Protein AF-A0A1S2JXG6-F1 (afdb_monomer)

Sequence (200 aa):
MAAAQRRHADRQLVPLTGDELRAFHPRYQKLLDGHPLLFPNVTAQASEAWMRMSIEHARDHGYSLILEGVFRDPEMTVATAREFAAAHRVELVWLGVRAERSRLDSLHRYLEAGRWTPPTAHDSAYRRMPQTLAAAERSPDVQRVTLTDRTKVPAGSRPAVPNAEQASHLRRHGSRECLSDHRIVGLVVRVAELSDARGR

Mean predicted aligned error: 10.18 Å

Solvent-accessible surface area (backbone atoms only — not comparable to full-atom values): 11076 Å² total; per-residue (Å²): 110,67,76,58,47,67,76,41,68,94,49,81,63,46,78,47,43,47,73,68,52,36,70,74,41,97,54,36,68,62,26,49,76,76,35,26,83,50,34,57,68,75,41,39,66,60,20,54,52,49,46,52,52,52,51,51,52,26,62,79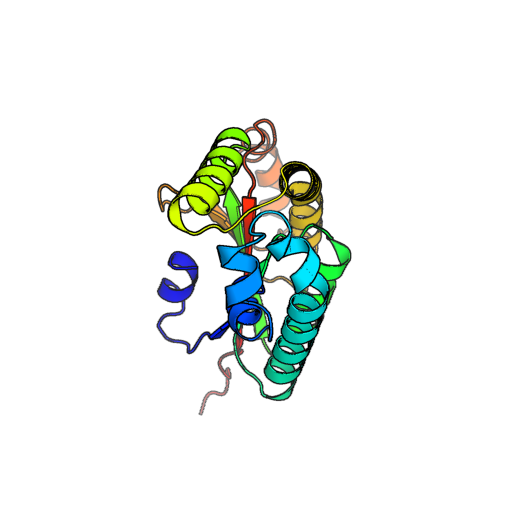,68,71,53,25,34,33,38,52,51,70,53,55,41,38,65,61,50,48,49,58,32,46,74,42,37,83,65,21,50,23,32,38,40,35,31,36,40,42,60,70,57,54,51,51,52,42,50,49,42,23,75,77,66,42,48,53,64,59,65,67,60,52,51,56,23,47,73,30,33,64,59,18,50,58,47,39,38,72,31,85,36,29,60,30,42,30,44,28,42,92,85,74,58,69,81,48,75,44,64,25,74,78,52,81,73,52,63,64,51,71,76,76,68,92,65,71,74,66,70,74,62,55,37,54,52,50,47,33,43,35,36,37,66,67,76,76,88,66,88,127

Structure (mmCIF, N/CA/C/O backbone):
data_AF-A0A1S2JXG6-F1
#
_entry.id   AF-A0A1S2JXG6-F1
#
loop_
_atom_site.group_PDB
_atom_site.id
_atom_site.type_symbol
_atom_site.label_atom_id
_atom_site.label_alt_id
_atom_site.label_comp_id
_atom_site.label_asym_id
_atom_site.label_entity_id
_atom_site.label_seq_id
_atom_site.pdbx_PDB_ins_code
_atom_site.Cartn_x
_atom_site.Cartn_y
_atom_site.Cartn_z
_atom_site.occupancy
_atom_site.B_iso_or_equiv
_atom_site.auth_seq_id
_atom_site.auth_comp_id
_atom_site.auth_asym_id
_atom_site.auth_atom_id
_atom_site.pdbx_PDB_model_num
ATOM 1 N N . MET A 1 1 ? 5.337 -4.331 6.917 1.00 58.50 1 MET A N 1
ATOM 2 C CA . MET A 1 1 ? 4.346 -5.182 7.620 1.00 58.50 1 MET A CA 1
ATOM 3 C C . MET A 1 1 ? 4.843 -5.938 8.864 1.00 58.50 1 MET A C 1
ATOM 5 O O . MET A 1 1 ? 4.009 -6.297 9.672 1.00 58.50 1 MET A O 1
ATOM 9 N N . ALA A 1 2 ? 6.141 -6.163 9.114 1.00 61.34 2 ALA A N 1
ATOM 10 C CA . ALA A 1 2 ? 6.553 -6.993 10.267 1.00 61.34 2 ALA A CA 1
ATOM 11 C C . ALA A 1 2 ? 6.416 -6.311 11.652 1.00 61.34 2 ALA A C 1
ATOM 13 O O . ALA A 1 2 ? 5.995 -6.931 12.624 1.00 61.34 2 ALA A O 1
ATOM 14 N N . ALA A 1 3 ? 6.743 -5.014 11.765 1.00 60.06 3 ALA A N 1
ATOM 15 C CA . ALA A 1 3 ? 6.491 -4.236 12.993 1.00 60.06 3 ALA A CA 1
ATOM 16 C C . ALA A 1 3 ? 4.981 -4.050 13.250 1.00 60.06 3 ALA A C 1
ATOM 18 O O . ALA A 1 3 ? 4.531 -4.019 14.393 1.00 60.06 3 ALA A O 1
ATOM 19 N N . ALA A 1 4 ? 4.225 -3.947 12.149 1.00 60.78 4 ALA A N 1
ATOM 20 C CA . ALA A 1 4 ? 2.858 -4.444 11.971 1.00 60.78 4 ALA A CA 1
ATOM 21 C C . ALA A 1 4 ? 2.326 -5.489 12.961 1.00 60.78 4 ALA A C 1
ATOM 23 O O . ALA A 1 4 ? 1.802 -5.204 14.039 1.00 60.78 4 ALA A O 1
ATOM 24 N N . GLN A 1 5 ? 2.559 -6.718 12.510 1.00 65.25 5 GLN A N 1
ATOM 25 C CA . GLN A 1 5 ? 2.145 -7.989 13.061 1.00 65.25 5 GLN A CA 1
ATOM 26 C C . GLN A 1 5 ? 2.686 -8.200 14.471 1.00 65.25 5 GLN A C 1
ATOM 28 O O . GLN A 1 5 ? 1.919 -8.551 15.349 1.00 65.25 5 GLN A O 1
ATOM 33 N N . ARG A 1 6 ? 3.964 -7.884 14.744 1.00 67.56 6 ARG A N 1
ATOM 34 C CA . ARG A 1 6 ? 4.545 -8.090 16.087 1.00 67.56 6 ARG A CA 1
ATOM 35 C C . ARG A 1 6 ? 3.806 -7.362 17.210 1.00 67.56 6 ARG A C 1
ATOM 37 O O . ARG A 1 6 ? 3.747 -7.873 18.317 1.00 67.56 6 ARG A O 1
ATOM 44 N N . ARG A 1 7 ? 3.275 -6.164 16.948 1.00 65.25 7 ARG A N 1
ATOM 45 C CA . ARG A 1 7 ? 2.549 -5.378 17.963 1.00 65.25 7 ARG A CA 1
ATOM 46 C C . ARG A 1 7 ? 1.148 -5.931 18.244 1.00 65.25 7 ARG A C 1
ATOM 48 O O . ARG A 1 7 ? 0.633 -5.676 19.320 1.00 65.25 7 ARG A O 1
ATOM 55 N N . HIS A 1 8 ? 0.551 -6.631 17.284 1.00 67.25 8 HIS A N 1
ATOM 56 C CA . HIS A 1 8 ? -0.766 -7.258 17.422 1.00 67.25 8 HIS A CA 1
ATOM 57 C C . HIS A 1 8 ? -0.644 -8.763 17.199 1.00 67.25 8 HIS A C 1
ATOM 59 O O . HIS A 1 8 ? -1.428 -9.351 16.462 1.00 67.25 8 HIS A O 1
ATOM 65 N N . ALA A 1 9 ? 0.402 -9.371 17.761 1.00 69.69 9 ALA A N 1
ATOM 66 C CA . ALA A 1 9 ? 0.631 -10.805 17.624 1.00 69.69 9 ALA A CA 1
ATOM 67 C C . ALA A 1 9 ? -0.488 -11.622 18.296 1.00 69.69 9 ALA A C 1
ATOM 69 O O . ALA A 1 9 ? -0.679 -12.786 17.968 1.00 69.69 9 ALA A O 1
ATOM 70 N N . ASP A 1 10 ? -1.238 -10.988 19.199 1.00 71.69 10 ASP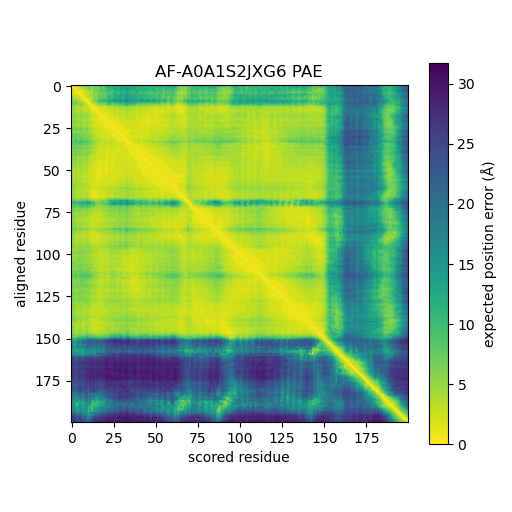 A N 1
ATOM 71 C CA . ASP A 1 10 ? -2.462 -11.472 19.833 1.00 71.69 10 ASP A CA 1
ATOM 72 C C . ASP A 1 10 ? -3.688 -11.459 18.904 1.00 71.69 10 ASP A C 1
ATOM 74 O O . ASP A 1 10 ? -4.741 -11.963 19.286 1.00 71.69 10 ASP A O 1
ATOM 78 N N . ARG A 1 11 ? -3.583 -10.891 17.694 1.00 70.31 11 ARG A N 1
ATOM 79 C CA . ARG A 1 11 ? -4.701 -10.761 16.751 1.00 70.31 11 ARG A CA 1
ATOM 80 C C . ARG A 1 11 ? -4.397 -11.409 15.414 1.00 70.31 11 ARG A C 1
ATOM 82 O O . ARG A 1 11 ? -3.292 -11.309 14.880 1.00 70.31 11 ARG A O 1
ATOM 89 N N . GLN A 1 12 ? -5.426 -12.005 14.824 1.00 79.12 12 GLN A N 1
ATOM 90 C CA . GLN A 1 12 ? -5.349 -12.511 13.464 1.00 79.12 12 GLN A CA 1
ATOM 91 C C . GLN A 1 12 ? -5.526 -11.349 12.485 1.00 79.12 12 GLN A C 1
ATOM 93 O O . GLN A 1 12 ? -6.631 -10.881 12.233 1.00 79.12 12 GLN A O 1
ATOM 98 N N . LEU A 1 13 ? -4.405 -10.855 11.965 1.00 79.25 13 LEU A N 1
ATOM 99 C CA . LEU A 1 13 ? -4.384 -9.804 10.958 1.00 79.25 13 LEU A CA 1
ATOM 100 C C . LEU A 1 13 ? -4.124 -10.396 9.573 1.00 79.25 13 LEU A C 1
ATOM 102 O O . LEU A 1 13 ? -3.098 -11.048 9.367 1.00 79.25 13 LEU A O 1
ATOM 106 N N . VAL A 1 14 ? -5.009 -10.116 8.617 1.00 84.69 14 VAL A N 1
ATOM 107 C CA . VAL A 1 14 ? -4.863 -10.578 7.232 1.00 84.69 14 VAL A CA 1
ATOM 108 C C . VAL A 1 14 ? -4.067 -9.541 6.431 1.00 84.69 14 VAL A C 1
ATOM 110 O O . VAL A 1 14 ? -4.538 -8.411 6.261 1.00 84.69 14 VAL A O 1
ATOM 113 N N . PRO A 1 15 ? -2.848 -9.865 5.959 1.00 84.31 15 PRO A N 1
ATOM 114 C CA . PRO A 1 15 ? -2.131 -8.996 5.040 1.00 84.31 15 PRO A CA 1
ATOM 115 C C . PRO A 1 15 ? -2.870 -8.949 3.702 1.00 84.31 15 PRO A C 1
ATOM 117 O O . PRO A 1 15 ? -3.275 -9.982 3.174 1.00 84.31 15 PRO A O 1
ATOM 120 N N . LEU A 1 16 ? -3.048 -7.747 3.164 1.00 85.50 16 LEU A N 1
ATOM 121 C CA . LEU A 1 16 ? -3.667 -7.544 1.864 1.00 85.50 16 LEU A CA 1
ATOM 122 C C . LEU A 1 16 ? -2.883 -6.490 1.090 1.00 85.50 16 LEU A C 1
ATOM 124 O O . LEU A 1 16 ? -2.775 -5.330 1.506 1.00 85.50 16 LEU A O 1
ATOM 128 N N . THR A 1 17 ? -2.340 -6.904 -0.051 1.00 86.12 17 THR A N 1
ATOM 129 C CA . THR A 1 17 ? -1.586 -6.028 -0.943 1.00 86.12 17 THR A CA 1
ATOM 130 C C . THR A 1 17 ? -2.038 -6.216 -2.385 1.00 86.12 17 THR A C 1
ATOM 132 O O . THR A 1 17 ? -2.305 -7.329 -2.841 1.00 86.12 17 THR A O 1
ATOM 135 N N . GLY A 1 18 ? -2.072 -5.122 -3.149 1.00 85.00 18 GLY A N 1
ATOM 136 C CA . GLY A 1 18 ? -2.440 -5.207 -4.561 1.00 85.00 18 GLY A CA 1
ATOM 137 C C . GLY A 1 18 ? -1.469 -6.078 -5.359 1.00 85.00 18 GLY A C 1
ATOM 138 O O . GLY A 1 18 ? -1.859 -6.693 -6.347 1.00 85.00 18 GLY A O 1
ATOM 139 N N . ASP A 1 19 ? -0.198 -6.138 -4.960 1.00 83.94 19 ASP A N 1
ATOM 140 C CA . ASP A 1 19 ? 0.816 -6.923 -5.663 1.00 83.94 19 ASP A CA 1
ATOM 141 C C . ASP A 1 19 ? 0.646 -8.432 -5.464 1.00 83.94 19 ASP A C 1
ATOM 143 O O . ASP A 1 19 ? 0.818 -9.170 -6.430 1.00 83.94 19 ASP A O 1
ATOM 147 N N . GLU A 1 20 ? 0.246 -8.894 -4.277 1.00 87.38 20 GLU A N 1
ATOM 148 C CA . GLU A 1 20 ? -0.096 -10.309 -4.058 1.00 87.38 20 GLU A CA 1
ATOM 149 C C . GLU A 1 20 ? -1.305 -10.720 -4.898 1.00 87.38 20 GLU A C 1
ATOM 151 O O . GLU A 1 20 ? -1.306 -11.788 -5.509 1.00 87.38 20 GLU A O 1
ATOM 156 N N . LEU A 1 21 ? -2.299 -9.836 -5.021 1.00 92.06 21 LEU A N 1
ATOM 157 C CA . LEU A 1 21 ? -3.483 -10.112 -5.832 1.00 92.06 21 LEU A CA 1
ATOM 158 C C . LEU A 1 21 ? -3.162 -10.239 -7.326 1.00 92.06 21 LEU A C 1
ATOM 160 O O . LEU A 1 21 ? -3.864 -10.942 -8.048 1.00 92.06 21 LEU A O 1
ATOM 164 N N . ARG A 1 22 ? -2.086 -9.612 -7.821 1.00 92.06 22 ARG A N 1
ATOM 165 C CA . ARG A 1 22 ? -1.716 -9.709 -9.244 1.00 92.06 22 ARG A CA 1
ATOM 166 C C . ARG A 1 22 ? -1.375 -11.131 -9.670 1.00 92.06 22 ARG A C 1
ATOM 168 O O . ARG A 1 22 ? -1.570 -11.433 -10.845 1.00 92.06 22 ARG A O 1
ATOM 175 N N . ALA A 1 23 ? -0.942 -11.996 -8.750 1.00 91.69 23 ALA A N 1
ATOM 176 C CA . ALA A 1 23 ? -0.669 -13.406 -9.030 1.00 91.69 23 ALA A CA 1
ATOM 177 C C . ALA A 1 23 ? -1.890 -14.150 -9.606 1.00 91.69 23 ALA A C 1
ATOM 179 O O . ALA A 1 23 ? -1.724 -15.097 -10.371 1.00 91.69 23 ALA A O 1
ATOM 180 N N . PHE A 1 24 ? -3.110 -13.682 -9.315 1.00 94.38 24 PHE A N 1
ATOM 181 C CA . PHE A 1 24 ? -4.352 -14.248 -9.848 1.00 94.38 24 PHE A CA 1
ATOM 182 C C . PHE A 1 24 ? -4.707 -13.745 -11.257 1.00 94.38 24 PHE A C 1
ATOM 184 O O . PHE A 1 24 ? -5.679 -14.205 -11.856 1.00 94.38 24 PHE A O 1
ATOM 191 N N . HIS A 1 25 ? -3.946 -12.802 -11.824 1.00 95.50 25 HIS A N 1
ATOM 192 C CA . HIS A 1 25 ? -4.192 -12.309 -13.177 1.00 95.50 25 HIS A CA 1
ATOM 193 C C . HIS A 1 25 ? -3.965 -13.421 -14.213 1.00 95.50 25 HIS A C 1
ATOM 195 O O . HIS A 1 25 ? -2.874 -13.991 -14.245 1.00 95.50 25 HIS A O 1
ATOM 201 N N . PRO A 1 26 ? -4.905 -13.685 -15.149 1.00 95.94 26 PRO A N 1
ATOM 202 C CA . PRO A 1 26 ? -4.776 -14.783 -16.120 1.00 95.94 26 PRO A CA 1
ATOM 203 C C . PRO A 1 26 ? -3.514 -14.718 -16.991 1.00 95.94 26 PRO A C 1
ATOM 205 O O . PRO A 1 26 ? -3.076 -15.707 -17.571 1.00 95.94 26 PRO A O 1
ATOM 208 N N . ARG A 1 27 ? -2.930 -13.521 -17.114 1.00 93.81 27 ARG A N 1
ATOM 209 C CA . ARG A 1 27 ? -1.700 -13.266 -17.876 1.00 93.81 27 ARG A CA 1
ATOM 210 C C . ARG A 1 27 ? -0.474 -13.018 -16.992 1.00 93.81 27 ARG A C 1
ATOM 212 O O . ARG A 1 27 ? 0.516 -12.538 -17.528 1.00 93.81 27 ARG A O 1
ATOM 219 N N . TYR A 1 28 ? -0.533 -13.294 -15.686 1.00 92.88 28 TYR A N 1
ATOM 220 C CA . TYR A 1 28 ? 0.528 -12.968 -14.723 1.00 92.88 28 TYR A CA 1
ATOM 221 C C . TYR A 1 28 ? 1.903 -13.453 -15.196 1.00 92.88 28 TYR A C 1
ATOM 223 O O . TYR A 1 28 ? 2.766 -12.625 -15.477 1.00 92.88 28 TYR A O 1
ATOM 231 N N . GLN A 1 29 ? 2.061 -14.766 -15.400 1.00 91.38 29 GLN A N 1
ATOM 232 C CA . GLN A 1 29 ? 3.344 -15.356 -15.796 1.00 91.38 29 GLN A CA 1
ATOM 233 C C . GLN A 1 29 ? 3.828 -14.823 -17.155 1.00 91.38 29 GLN A C 1
ATOM 235 O O . GLN A 1 29 ? 4.957 -14.366 -17.283 1.00 91.38 29 GLN A O 1
ATOM 240 N N . LYS A 1 30 ? 2.934 -14.762 -18.155 1.00 93.19 30 LYS A N 1
ATOM 241 C CA . LYS A 1 30 ? 3.267 -14.248 -19.498 1.00 93.19 30 LYS A CA 1
ATOM 242 C C . LYS A 1 30 ? 3.764 -12.798 -19.473 1.00 93.19 30 LYS A C 1
ATOM 244 O O . LYS A 1 30 ? 4.639 -12.437 -20.253 1.00 93.19 30 LYS A O 1
ATOM 249 N N . LEU A 1 31 ? 3.167 -11.955 -18.629 1.00 91.56 31 LEU A N 1
ATOM 250 C CA . LEU A 1 31 ? 3.557 -10.553 -18.500 1.00 91.56 31 LEU A CA 1
ATOM 251 C C . LEU A 1 31 ? 4.859 -10.401 -17.714 1.00 91.56 31 LEU A C 1
ATOM 253 O O . LEU A 1 31 ? 5.660 -9.552 -18.082 1.00 91.56 31 LEU A O 1
ATOM 257 N N . LEU A 1 32 ? 5.072 -11.203 -16.668 1.00 88.62 32 LEU A N 1
ATOM 258 C CA . LEU A 1 32 ? 6.295 -11.146 -15.871 1.00 88.62 32 LEU A CA 1
ATOM 259 C C . LEU A 1 32 ? 7.524 -11.561 -16.697 1.00 88.62 32 LEU A C 1
ATOM 261 O O . LEU A 1 32 ? 8.541 -10.878 -16.641 1.00 88.62 32 LEU A O 1
ATOM 265 N N . ASP A 1 33 ? 7.394 -12.602 -17.525 1.00 90.19 33 ASP A N 1
ATOM 266 C CA . ASP A 1 33 ? 8.507 -13.125 -18.327 1.00 90.19 33 ASP A CA 1
ATOM 267 C C . ASP A 1 33 ? 8.757 -12.304 -19.603 1.00 90.19 33 ASP A C 1
ATOM 269 O O . ASP A 1 33 ? 9.896 -11.998 -19.945 1.00 90.19 33 ASP A O 1
ATOM 273 N N . GLY A 1 34 ? 7.693 -11.946 -20.332 1.00 92.06 34 GLY A N 1
ATOM 274 C CA . GLY A 1 34 ? 7.818 -11.318 -21.653 1.00 92.06 34 GLY A CA 1
ATOM 275 C C . GLY A 1 34 ? 7.754 -9.791 -21.645 1.00 92.06 34 GLY A C 1
ATOM 276 O O . GLY A 1 34 ? 8.305 -9.141 -22.534 1.00 92.06 34 GLY A O 1
ATOM 277 N N . HIS A 1 35 ? 7.063 -9.199 -20.667 1.00 92.31 35 HIS A N 1
ATOM 278 C CA . HIS A 1 35 ? 6.758 -7.765 -20.651 1.00 92.31 35 HIS A CA 1
ATOM 279 C C . HIS A 1 35 ? 6.765 -7.150 -19.233 1.00 92.31 35 HIS A C 1
ATOM 281 O O . HIS A 1 35 ? 5.809 -6.449 -18.869 1.00 92.31 35 HIS A O 1
ATOM 287 N N . PRO A 1 36 ? 7.827 -7.342 -18.424 1.00 89.56 36 PRO A N 1
ATOM 288 C CA . PRO A 1 36 ? 7.838 -6.941 -17.012 1.00 89.56 36 PRO A CA 1
ATOM 289 C C . PRO A 1 36 ? 7.656 -5.429 -16.798 1.00 89.56 36 PRO A C 1
ATOM 291 O O . PRO A 1 36 ? 7.111 -5.001 -15.784 1.00 89.56 36 PRO A O 1
ATOM 294 N N . LEU A 1 37 ? 8.032 -4.595 -17.774 1.00 92.50 37 LEU A N 1
ATOM 295 C CA . LEU A 1 37 ? 7.808 -3.143 -17.713 1.00 92.50 37 LEU A CA 1
ATOM 296 C C . LEU A 1 37 ? 6.338 -2.745 -17.931 1.00 92.50 37 LEU A C 1
ATOM 298 O O . LEU A 1 37 ? 5.895 -1.717 -17.420 1.00 92.50 37 LEU A O 1
ATOM 302 N N . LEU A 1 38 ? 5.571 -3.553 -18.673 1.00 90.94 38 LEU A N 1
ATOM 303 C CA . LEU A 1 38 ? 4.135 -3.342 -18.891 1.00 90.94 38 LEU A CA 1
ATOM 304 C C . LEU A 1 38 ? 3.289 -3.967 -17.779 1.00 90.94 38 LEU A C 1
ATOM 306 O O . LEU A 1 38 ? 2.157 -3.533 -17.557 1.00 90.94 38 LEU A O 1
ATOM 310 N N . PHE A 1 39 ? 3.838 -4.963 -17.080 1.00 90.81 39 PHE A N 1
ATOM 311 C CA . PHE A 1 39 ? 3.160 -5.745 -16.051 1.00 90.81 39 PHE A CA 1
ATOM 312 C C . PHE A 1 39 ? 2.356 -4.894 -15.045 1.00 90.81 39 PHE A C 1
ATOM 314 O O . PHE A 1 39 ? 1.166 -5.181 -14.872 1.00 90.81 39 PHE A O 1
ATOM 321 N N . PRO A 1 40 ? 2.902 -3.820 -14.430 1.00 88.88 40 PRO A N 1
ATOM 322 C CA . PRO A 1 40 ? 2.156 -3.041 -13.440 1.00 88.88 40 PRO A CA 1
ATOM 323 C C . PRO A 1 40 ? 0.932 -2.335 -14.028 1.00 88.88 40 PRO A C 1
ATOM 325 O O . PRO A 1 40 ? -0.110 -2.286 -13.380 1.00 88.88 40 PRO A O 1
ATOM 328 N N . ASN A 1 41 ? 1.046 -1.823 -15.258 1.00 90.69 41 ASN A N 1
ATOM 329 C CA . ASN A 1 41 ? -0.019 -1.071 -15.920 1.00 90.69 41 ASN A CA 1
ATOM 330 C C . ASN A 1 41 ? -1.121 -2.001 -16.435 1.00 90.69 41 ASN A C 1
ATOM 332 O O . ASN A 1 41 ? -2.299 -1.720 -16.242 1.00 90.69 41 ASN A O 1
ATOM 336 N N . VAL A 1 42 ? -0.748 -3.130 -17.046 1.00 93.06 42 VAL A N 1
ATOM 337 C CA . VAL A 1 42 ? -1.714 -4.106 -17.579 1.00 93.06 42 VAL A CA 1
ATOM 338 C C . VAL A 1 42 ? -2.543 -4.737 -16.460 1.00 93.06 42 VAL A C 1
ATOM 340 O O . VAL A 1 42 ? -3.725 -5.003 -16.642 1.00 93.06 42 VAL A O 1
ATOM 343 N N . THR A 1 43 ? -1.940 -4.961 -15.292 1.00 93.00 43 THR A N 1
ATOM 344 C CA . THR A 1 43 ? -2.611 -5.606 -14.152 1.00 93.00 43 THR A CA 1
ATOM 345 C C . THR A 1 43 ? -3.295 -4.625 -13.197 1.00 93.00 43 THR A C 1
ATOM 347 O O . THR A 1 43 ? -3.959 -5.071 -12.261 1.00 93.00 43 THR A O 1
ATOM 350 N N . ALA A 1 44 ? -3.149 -3.309 -13.403 1.00 90.12 44 ALA A N 1
ATOM 351 C CA . ALA A 1 44 ? -3.624 -2.285 -12.470 1.00 90.12 44 ALA A CA 1
ATOM 352 C C . ALA A 1 44 ? -5.129 -2.392 -12.203 1.00 90.12 44 ALA A C 1
ATOM 354 O O . ALA A 1 44 ? -5.529 -2.525 -11.052 1.00 90.12 44 ALA A O 1
ATOM 355 N N . GLN A 1 45 ? -5.944 -2.425 -13.259 1.00 93.94 45 GLN A N 1
ATOM 356 C CA . GLN A 1 45 ? -7.404 -2.471 -13.143 1.00 93.94 45 GLN A CA 1
ATOM 357 C C . GLN A 1 45 ? -7.888 -3.710 -12.371 1.00 93.94 45 GLN A C 1
ATOM 359 O O . GLN A 1 45 ? -8.724 -3.590 -11.478 1.00 93.94 45 GLN A O 1
ATOM 364 N N . ALA A 1 46 ? -7.339 -4.890 -12.676 1.00 95.12 46 ALA A N 1
ATOM 365 C CA . ALA A 1 46 ? -7.692 -6.124 -11.976 1.00 95.12 46 ALA A CA 1
ATOM 366 C C . ALA A 1 46 ? -7.282 -6.070 -10.497 1.00 95.12 46 ALA A C 1
ATOM 368 O O . ALA A 1 46 ? -8.090 -6.357 -9.619 1.00 95.12 46 ALA A O 1
ATOM 369 N N . SER A 1 47 ? -6.048 -5.640 -10.217 1.0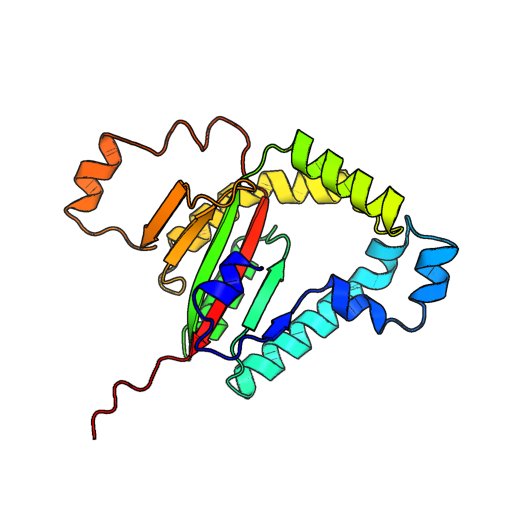0 92.62 47 SER A N 1
ATOM 370 C CA . SER A 1 47 ? -5.541 -5.502 -8.850 1.00 92.62 47 SER A CA 1
ATOM 371 C C . SER A 1 47 ? -6.363 -4.509 -8.022 1.00 92.62 47 SER A C 1
ATOM 373 O O . SER A 1 47 ? -6.709 -4.813 -6.885 1.00 92.62 47 SER A O 1
ATOM 375 N N . GLU A 1 48 ? -6.727 -3.357 -8.589 1.00 89.88 48 GLU A N 1
ATOM 376 C CA . GLU A 1 48 ? -7.561 -2.35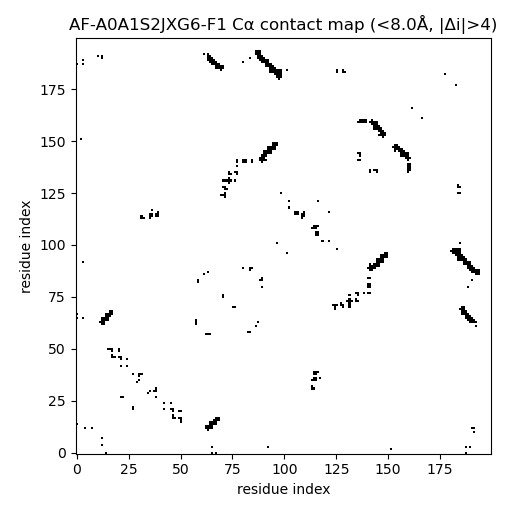0 -7.922 1.00 89.88 48 GLU A CA 1
ATOM 377 C C . GLU A 1 48 ? -8.978 -2.881 -7.645 1.00 89.88 48 GLU A C 1
ATOM 379 O O . GLU A 1 48 ? -9.488 -2.719 -6.534 1.00 89.88 48 GLU A O 1
ATOM 384 N N . ALA A 1 49 ? -9.594 -3.577 -8.608 1.00 93.62 49 ALA A N 1
ATOM 385 C CA . ALA A 1 49 ? -10.909 -4.186 -8.423 1.00 93.62 49 ALA A CA 1
ATOM 386 C C . ALA A 1 49 ? -10.899 -5.259 -7.323 1.00 93.62 49 ALA A C 1
ATOM 388 O O . ALA A 1 49 ? -11.780 -5.264 -6.463 1.00 93.62 49 ALA A O 1
ATOM 389 N N . TRP A 1 50 ? -9.890 -6.131 -7.315 1.00 95.50 50 TRP A N 1
ATOM 390 C CA . TRP A 1 50 ? -9.759 -7.174 -6.301 1.00 95.50 50 TRP A CA 1
ATOM 391 C C . TRP A 1 50 ? -9.439 -6.611 -4.922 1.00 95.50 50 TRP A C 1
ATOM 393 O O . TRP A 1 50 ? -10.033 -7.065 -3.953 1.00 95.50 50 TRP A O 1
ATOM 403 N N . MET A 1 51 ? -8.593 -5.578 -4.823 1.00 90.25 51 MET A N 1
ATOM 404 C CA . MET A 1 51 ? -8.360 -4.875 -3.556 1.00 90.25 51 MET A CA 1
ATOM 405 C C . MET A 1 51 ? -9.670 -4.358 -2.964 1.00 90.25 51 MET A C 1
ATOM 407 O O . MET A 1 51 ? -9.940 -4.591 -1.788 1.00 90.25 51 MET A O 1
ATOM 411 N N . ARG A 1 52 ? -10.500 -3.693 -3.779 1.00 89.44 52 ARG A N 1
ATOM 412 C CA . ARG A 1 52 ? -11.803 -3.177 -3.343 1.00 89.44 52 ARG A CA 1
ATOM 413 C C . ARG A 1 52 ? -12.724 -4.305 -2.870 1.00 89.44 52 ARG A C 1
ATOM 415 O O . ARG A 1 52 ? -13.248 -4.220 -1.767 1.00 89.44 52 ARG A O 1
ATOM 422 N N . MET A 1 53 ? -12.860 -5.377 -3.653 1.00 94.12 53 MET A N 1
ATOM 423 C CA . MET A 1 53 ? -13.682 -6.538 -3.281 1.00 94.12 53 MET A CA 1
ATOM 424 C C . MET A 1 53 ? -13.204 -7.199 -1.981 1.00 94.12 53 MET A C 1
ATOM 426 O O . MET A 1 53 ? -14.019 -7.570 -1.143 1.00 94.12 53 MET A O 1
ATOM 430 N N . SER A 1 54 ? -11.889 -7.342 -1.794 1.00 92.38 54 SER A N 1
ATOM 431 C CA . SER A 1 54 ? -11.314 -7.916 -0.574 1.00 92.38 54 SER A CA 1
ATOM 432 C C . SER A 1 54 ? -11.531 -7.021 0.646 1.00 92.38 54 SER A C 1
ATOM 434 O O . SER A 1 54 ? -11.812 -7.536 1.725 1.00 92.38 54 SER A O 1
ATOM 436 N N . ILE A 1 55 ? -11.433 -5.698 0.486 1.00 87.12 55 ILE A N 1
ATOM 437 C CA . ILE A 1 55 ? -11.725 -4.728 1.549 1.00 87.12 55 ILE A CA 1
ATOM 438 C C . ILE A 1 55 ? -13.210 -4.768 1.933 1.00 87.12 55 ILE A C 1
ATOM 440 O O . ILE A 1 55 ? -13.517 -4.866 3.120 1.00 87.12 55 ILE A O 1
ATOM 444 N N . GLU A 1 56 ? -14.115 -4.745 0.950 1.00 89.25 56 GLU A N 1
ATOM 445 C CA . GLU A 1 56 ? -15.565 -4.861 1.163 1.00 89.25 56 GLU A CA 1
ATOM 446 C C . GLU A 1 56 ? -15.900 -6.165 1.897 1.00 89.25 56 GLU A C 1
ATOM 448 O O . GLU A 1 56 ? -16.532 -6.139 2.951 1.00 89.25 56 GLU A O 1
ATOM 453 N N . HIS A 1 57 ? -15.383 -7.297 1.412 1.00 91.88 57 HIS A N 1
ATOM 454 C CA . HIS A 1 57 ? -15.595 -8.597 2.041 1.00 91.88 57 HIS A CA 1
ATOM 455 C C . HIS A 1 57 ? -15.079 -8.632 3.485 1.00 91.88 57 HIS A C 1
ATOM 457 O O . HIS A 1 57 ? -15.773 -9.121 4.373 1.00 91.88 57 HIS A O 1
ATOM 463 N N . ALA A 1 58 ? -13.888 -8.087 3.738 1.00 87.19 58 ALA A N 1
ATOM 464 C CA . ALA A 1 58 ? -13.327 -8.011 5.080 1.00 87.19 58 ALA A CA 1
ATOM 465 C C . ALA A 1 58 ? -14.172 -7.173 6.030 1.00 87.19 58 ALA A C 1
ATOM 467 O O . ALA A 1 58 ? -14.430 -7.597 7.153 1.00 87.19 58 ALA A O 1
ATOM 468 N N . ARG A 1 59 ? -14.644 -6.015 5.572 1.00 84.62 59 ARG A N 1
ATOM 469 C CA . ARG A 1 59 ? -15.522 -5.158 6.361 1.00 84.62 59 ARG A CA 1
ATOM 470 C C . ARG A 1 59 ? -16.834 -5.866 6.694 1.00 84.62 59 ARG A C 1
ATOM 472 O O . ARG A 1 59 ? -17.233 -5.871 7.854 1.00 84.62 59 ARG A O 1
ATOM 479 N N . ASP A 1 60 ? -17.469 -6.482 5.702 1.00 88.38 60 ASP A N 1
ATOM 480 C CA . ASP A 1 60 ? -18.783 -7.114 5.857 1.00 88.38 60 ASP A CA 1
ATOM 481 C C . ASP A 1 60 ? -18.738 -8.365 6.761 1.00 88.38 60 ASP A C 1
ATOM 483 O O . ASP A 1 60 ? -19.759 -8.750 7.327 1.00 88.38 60 ASP A O 1
ATOM 487 N N . HIS A 1 61 ? -17.556 -8.971 6.941 1.00 88.38 61 HIS A N 1
ATOM 488 C CA . HIS A 1 61 ? -17.347 -10.174 7.762 1.00 88.38 61 HIS A CA 1
ATOM 489 C C . HIS A 1 61 ? -16.512 -9.930 9.034 1.00 88.38 61 HIS A C 1
ATOM 491 O O . HIS A 1 61 ? -16.192 -10.887 9.736 1.00 88.38 61 HIS A O 1
ATOM 497 N N . GLY A 1 62 ? -16.145 -8.681 9.346 1.00 83.31 62 GLY A N 1
ATOM 498 C CA . GLY A 1 62 ? -15.367 -8.344 10.550 1.00 83.31 62 GLY A CA 1
ATOM 499 C C . GLY A 1 62 ? -13.890 -8.768 10.513 1.00 83.31 62 GLY A C 1
ATOM 500 O O . GLY A 1 62 ? -13.251 -8.904 11.553 1.00 83.31 62 GLY A O 1
ATOM 501 N N . TYR A 1 63 ? -13.305 -8.994 9.334 1.00 84.81 63 TYR A N 1
ATOM 502 C CA . TYR A 1 63 ? -11.888 -9.347 9.244 1.00 84.81 63 TYR A CA 1
ATOM 503 C C . TYR A 1 63 ? -10.985 -8.140 9.515 1.00 84.81 63 TYR A C 1
ATOM 505 O O . TYR A 1 63 ? -11.053 -7.101 8.856 1.00 84.81 63 TYR A O 1
ATOM 513 N N . SER A 1 64 ? -10.042 -8.330 10.437 1.00 84.94 64 SER A N 1
ATOM 514 C CA . SER A 1 64 ? -8.982 -7.365 10.722 1.00 84.94 64 SER A CA 1
ATOM 515 C C . SER A 1 64 ? -7.876 -7.427 9.658 1.00 84.94 64 SER A C 1
ATOM 517 O O . SER A 1 64 ? -7.290 -8.482 9.402 1.00 84.94 64 SER A O 1
ATOM 519 N N . LEU A 1 65 ? -7.562 -6.283 9.043 1.00 84.75 65 LEU A N 1
ATOM 520 C CA . LEU A 1 65 ? -6.641 -6.187 7.905 1.00 84.75 65 LEU A CA 1
ATOM 521 C C . LEU A 1 65 ? -5.326 -5.468 8.229 1.00 84.75 65 LEU A C 1
ATOM 523 O O . LEU A 1 65 ? -5.259 -4.550 9.051 1.00 84.75 65 LEU A O 1
ATOM 527 N N . ILE A 1 66 ? -4.282 -5.834 7.483 1.00 86.12 66 ILE A N 1
ATOM 528 C CA . ILE A 1 66 ? -3.095 -5.005 7.263 1.00 86.12 66 ILE A CA 1
ATOM 529 C C . ILE A 1 66 ? -3.044 -4.660 5.776 1.00 86.12 66 ILE A C 1
ATOM 531 O O . ILE A 1 66 ? -2.655 -5.491 4.957 1.00 86.12 66 ILE A O 1
ATOM 535 N N . LEU A 1 67 ? -3.392 -3.419 5.444 1.00 83.94 67 LEU A N 1
ATOM 536 C CA . LEU A 1 67 ? -3.365 -2.917 4.073 1.00 83.94 67 LEU A CA 1
ATOM 537 C C . LEU A 1 67 ? -2.002 -2.297 3.768 1.00 83.94 67 LEU A C 1
ATOM 539 O O . LEU A 1 67 ? -1.593 -1.346 4.441 1.00 83.94 67 LEU A O 1
ATOM 543 N N . GLU A 1 68 ? -1.319 -2.797 2.738 1.00 79.56 68 GLU A N 1
ATOM 544 C CA . GLU A 1 68 ? -0.162 -2.117 2.148 1.00 79.56 68 GLU A CA 1
ATOM 545 C C . GLU A 1 68 ? -0.585 -1.379 0.878 1.00 79.56 68 GLU A C 1
ATOM 547 O O . GLU A 1 68 ? -1.171 -1.951 -0.041 1.00 79.56 68 GLU A O 1
ATOM 552 N N . GLY A 1 69 ? -0.268 -0.092 0.817 1.00 72.12 69 GLY A N 1
ATOM 553 C CA . GLY A 1 69 ? -0.614 0.757 -0.310 1.00 72.12 69 GLY A CA 1
ATOM 554 C C . GLY A 1 69 ? 0.340 1.933 -0.435 1.00 72.12 69 GLY A C 1
ATOM 555 O O . GLY A 1 69 ? 1.137 2.226 0.459 1.00 72.12 69 GLY A O 1
ATOM 556 N N . VAL A 1 70 ? 0.250 2.629 -1.567 1.00 60.88 70 VAL A N 1
ATOM 557 C CA . VAL A 1 70 ? 1.075 3.818 -1.838 1.00 60.88 70 VAL A CA 1
ATOM 558 C C . VAL A 1 70 ? 0.335 5.121 -1.489 1.00 60.88 70 VAL A C 1
ATOM 560 O O . VAL A 1 70 ? 0.915 6.192 -1.603 1.00 60.88 70 VAL A O 1
ATOM 563 N N . PHE A 1 71 ? -0.930 5.028 -1.042 1.00 69.31 71 PHE A N 1
ATOM 564 C CA . PHE A 1 71 ? -1.759 6.089 -0.434 1.00 69.31 71 PHE A CA 1
ATOM 565 C C . PHE A 1 71 ? -1.545 7.496 -1.016 1.00 69.31 71 PHE A C 1
ATOM 567 O O . PHE A 1 71 ? -1.438 8.503 -0.317 1.00 69.31 71 PHE A O 1
ATOM 574 N N . ARG A 1 72 ? -1.485 7.540 -2.351 1.00 70.56 72 ARG A N 1
ATOM 575 C CA . ARG A 1 72 ? -1.256 8.733 -3.178 1.00 70.56 72 ARG A CA 1
ATOM 576 C C . ARG A 1 72 ? -2.428 9.717 -3.161 1.00 70.56 72 ARG A C 1
ATOM 578 O O . ARG A 1 72 ? -2.322 10.791 -3.743 1.00 70.56 72 ARG A O 1
ATOM 585 N N . ASP A 1 73 ? -3.532 9.327 -2.536 1.00 82.31 73 ASP A N 1
ATOM 586 C CA . ASP A 1 73 ? -4.774 10.077 -2.458 1.00 82.31 73 ASP A CA 1
ATOM 587 C C . ASP A 1 73 ? -5.196 10.219 -0.981 1.00 82.31 73 ASP A C 1
ATOM 589 O O . ASP A 1 73 ? -5.539 9.213 -0.340 1.00 82.31 73 ASP A O 1
ATOM 593 N N . PRO A 1 74 ? -5.140 11.441 -0.421 1.00 84.62 74 PRO A N 1
ATOM 594 C CA . PRO A 1 74 ? -5.577 11.711 0.943 1.00 84.62 74 PRO A CA 1
ATOM 595 C C . PRO A 1 74 ? -7.046 11.359 1.192 1.00 84.62 74 PRO A C 1
ATOM 597 O O . PRO A 1 74 ? -7.364 10.817 2.251 1.00 84.62 74 PRO A O 1
ATOM 600 N N . GLU A 1 75 ? -7.931 11.642 0.234 1.00 86.75 75 GLU A N 1
ATOM 601 C CA . GLU A 1 75 ? -9.374 11.451 0.389 1.00 86.75 75 GLU A CA 1
ATOM 602 C C . GLU A 1 75 ? -9.711 9.969 0.432 1.00 86.75 75 GLU A C 1
ATOM 604 O O . GLU A 1 75 ? -10.374 9.524 1.366 1.00 86.75 75 GLU A O 1
ATOM 609 N N . MET A 1 76 ? -9.165 9.187 -0.505 1.00 83.19 76 MET A N 1
ATOM 610 C CA . MET A 1 76 ? -9.341 7.732 -0.505 1.00 83.19 76 MET A CA 1
ATOM 611 C C . MET A 1 76 ? -8.787 7.098 0.779 1.00 83.19 76 MET A C 1
ATOM 613 O O . MET A 1 76 ? -9.415 6.220 1.362 1.00 83.19 76 MET A O 1
ATOM 617 N N . THR A 1 77 ? -7.632 7.562 1.264 1.00 83.62 77 THR A N 1
ATOM 618 C CA . THR A 1 77 ? -7.024 7.025 2.493 1.00 83.62 77 THR A CA 1
ATOM 619 C C . THR A 1 77 ? -7.918 7.249 3.712 1.00 83.62 77 THR A C 1
ATOM 621 O O . THR A 1 77 ? -8.138 6.330 4.502 1.00 83.62 77 THR A O 1
ATOM 624 N N . VAL A 1 78 ? -8.446 8.467 3.865 1.00 86.69 78 VAL A N 1
ATOM 625 C CA . VAL A 1 78 ? -9.339 8.817 4.977 1.00 86.69 78 VAL A CA 1
ATOM 626 C C . VAL A 1 78 ? -10.710 8.155 4.819 1.00 86.69 78 VAL A C 1
ATOM 628 O O . VAL A 1 78 ? -11.294 7.756 5.822 1.00 86.69 78 VAL A O 1
ATOM 631 N N . ALA A 1 79 ? -11.218 7.995 3.594 1.00 87.19 79 ALA A N 1
ATOM 632 C CA . ALA A 1 79 ? -12.460 7.272 3.329 1.00 87.19 79 ALA A CA 1
ATOM 633 C C . ALA A 1 79 ? -12.356 5.803 3.762 1.00 87.19 79 ALA A C 1
ATOM 635 O O . ALA A 1 79 ? -13.172 5.355 4.563 1.00 87.19 79 ALA A O 1
ATOM 636 N N . THR A 1 80 ? -11.294 5.099 3.357 1.00 84.44 80 THR A N 1
ATOM 637 C CA . THR A 1 80 ? -11.036 3.723 3.809 1.00 84.44 80 THR A CA 1
ATOM 638 C C . THR A 1 80 ? -10.931 3.649 5.333 1.00 84.44 80 THR A C 1
ATOM 640 O O . THR A 1 80 ? -11.512 2.762 5.948 1.00 84.44 80 THR A O 1
ATOM 643 N N . ALA A 1 81 ? -10.231 4.590 5.981 1.00 86.06 81 ALA A N 1
ATOM 644 C CA . ALA A 1 81 ? -10.160 4.625 7.444 1.00 86.06 81 ALA A CA 1
ATOM 645 C C . ALA A 1 81 ? -11.554 4.760 8.086 1.00 86.06 81 ALA A C 1
ATOM 647 O O . ALA A 1 81 ? -11.886 4.014 9.004 1.00 86.06 81 ALA A O 1
ATOM 648 N N . ARG A 1 82 ? -12.392 5.659 7.565 1.00 88.31 82 ARG A N 1
ATOM 649 C CA . ARG A 1 82 ? -13.765 5.876 8.039 1.00 88.31 82 ARG A CA 1
ATOM 650 C C . ARG A 1 82 ? -14.639 4.636 7.917 1.00 88.31 82 ARG A C 1
ATOM 652 O O . ARG A 1 82 ? -15.376 4.322 8.844 1.00 88.31 82 ARG A O 1
ATOM 659 N N . GLU A 1 83 ? -14.537 3.917 6.803 1.00 85.31 83 GLU A N 1
ATOM 660 C CA . GLU A 1 83 ? -15.305 2.688 6.574 1.00 85.31 83 GLU A CA 1
ATOM 661 C C . GLU A 1 83 ? -15.001 1.599 7.611 1.00 85.31 83 GLU A C 1
ATOM 663 O O . GLU A 1 83 ? -15.892 0.837 7.981 1.00 85.31 83 GLU A O 1
ATOM 668 N N . PHE A 1 84 ? -13.768 1.547 8.119 1.00 84.50 84 PHE A N 1
ATOM 669 C CA . PHE A 1 84 ? -13.372 0.588 9.151 1.00 84.50 84 PHE A CA 1
ATOM 670 C C . PHE A 1 84 ? -13.593 1.085 10.582 1.00 84.50 84 PHE A C 1
ATOM 672 O O . PHE A 1 84 ? -13.830 0.259 11.466 1.00 84.50 84 PHE A O 1
ATOM 679 N N . ALA A 1 85 ? -13.556 2.400 10.819 1.00 86.25 85 ALA A N 1
ATOM 680 C CA . ALA A 1 85 ? -13.625 2.995 12.157 1.00 86.25 85 ALA A CA 1
ATOM 681 C C . ALA A 1 85 ? -14.901 2.639 12.944 1.00 86.25 85 ALA A C 1
ATOM 683 O O . ALA A 1 85 ? -14.895 2.686 14.172 1.00 86.25 85 ALA A O 1
ATOM 684 N N . ALA A 1 86 ? -15.979 2.242 12.258 1.00 83.94 86 ALA A N 1
ATOM 685 C CA . ALA A 1 86 ? -17.227 1.821 12.894 1.00 83.94 86 ALA A CA 1
ATOM 686 C C . ALA A 1 86 ? -17.102 0.520 13.711 1.00 83.94 86 ALA A C 1
ATOM 688 O O . ALA A 1 86 ? -17.787 0.365 14.718 1.00 83.94 86 ALA A O 1
ATOM 689 N N . ALA A 1 87 ? -16.242 -0.410 13.285 1.00 82.56 87 ALA A N 1
ATOM 690 C CA . ALA A 1 87 ? -16.106 -1.737 13.902 1.00 82.56 87 ALA A CA 1
ATOM 691 C C . ALA A 1 87 ? -14.671 -2.053 14.353 1.00 82.56 87 ALA A C 1
ATOM 693 O O . ALA A 1 87 ? -14.431 -2.998 15.105 1.00 82.56 87 ALA A O 1
ATOM 694 N N . HIS A 1 88 ? -13.703 -1.249 13.918 1.00 83.69 88 HIS A N 1
ATOM 695 C CA . HIS A 1 88 ? -12.296 -1.517 14.129 1.00 83.69 88 HIS A CA 1
ATOM 696 C C . HIS A 1 88 ? -11.548 -0.262 14.553 1.00 83.69 88 HIS A C 1
ATOM 698 O O . HIS A 1 88 ? -11.809 0.849 14.098 1.00 83.69 88 HIS A O 1
ATOM 704 N N . ARG A 1 89 ? -10.517 -0.468 15.364 1.00 85.38 89 ARG A N 1
ATOM 705 C CA . ARG A 1 89 ? -9.465 0.511 15.574 1.00 85.38 89 ARG A CA 1
ATOM 706 C C . ARG A 1 89 ? -8.583 0.570 14.333 1.00 85.38 89 ARG A C 1
ATOM 708 O O . ARG A 1 89 ? -7.925 -0.409 13.978 1.00 85.38 89 ARG A O 1
ATOM 715 N N . VAL A 1 90 ? -8.535 1.741 13.724 1.00 86.38 90 VAL A N 1
ATOM 716 C CA . VAL A 1 90 ? -7.687 2.072 12.592 1.00 86.38 90 VAL A CA 1
ATOM 717 C C . VAL A 1 90 ? -6.412 2.743 13.081 1.00 86.38 90 VAL A C 1
ATOM 719 O O . VAL A 1 90 ? -6.408 3.771 13.764 1.00 86.38 90 VAL A O 1
ATOM 722 N N . GLU A 1 91 ? -5.287 2.162 12.696 1.00 86.50 91 GLU A N 1
ATOM 723 C CA . GLU A 1 91 ? -3.974 2.716 12.961 1.00 86.50 91 GLU A CA 1
ATOM 724 C C . GLU A 1 91 ? -3.157 2.792 11.693 1.00 86.50 91 GLU A C 1
ATOM 726 O O . GLU A 1 91 ? -3.150 1.884 10.870 1.00 86.50 91 GLU A O 1
ATOM 731 N N . LEU A 1 92 ? -2.377 3.849 11.585 1.00 83.62 92 LEU A N 1
ATOM 732 C CA . LEU A 1 92 ? -1.495 4.076 10.467 1.00 83.62 92 LEU A CA 1
ATOM 733 C C . LEU A 1 92 ? -0.052 3.902 10.911 1.00 83.62 92 LEU A C 1
ATOM 735 O O . LEU A 1 92 ? 0.398 4.504 11.888 1.00 83.62 92 LEU A O 1
ATOM 739 N N . VAL A 1 93 ? 0.697 3.082 10.182 1.00 80.25 93 VAL A N 1
ATOM 740 C CA . VAL A 1 93 ? 2.151 3.018 10.315 1.00 80.25 93 VAL A CA 1
ATOM 741 C C . VAL A 1 93 ? 2.775 3.561 9.060 1.00 80.25 93 VAL A C 1
ATOM 743 O O . VAL A 1 93 ? 2.681 2.964 7.994 1.00 80.25 93 VAL A O 1
ATOM 746 N N . TRP A 1 94 ? 3.427 4.691 9.226 1.00 81.44 94 TRP A N 1
ATOM 747 C CA . TRP A 1 94 ? 4.125 5.396 8.192 1.00 81.44 94 TRP A CA 1
ATOM 748 C C . TRP A 1 94 ? 5.602 5.026 8.218 1.00 81.44 94 TRP A C 1
ATOM 750 O O . TRP A 1 94 ? 6.251 5.115 9.260 1.00 81.44 94 TRP A O 1
ATOM 760 N N . LEU A 1 95 ? 6.139 4.596 7.086 1.00 77.94 95 LEU A N 1
ATOM 761 C CA . LEU A 1 95 ? 7.556 4.339 6.919 1.00 77.94 95 LEU A CA 1
ATOM 762 C C . LEU A 1 95 ? 8.219 5.593 6.338 1.00 77.94 95 LEU A C 1
ATOM 764 O O . LEU A 1 95 ? 7.738 6.226 5.402 1.00 77.94 95 LEU A O 1
ATOM 768 N N . GLY A 1 96 ? 9.319 5.993 6.951 1.00 78.38 96 GLY A N 1
ATOM 769 C CA . GLY A 1 96 ? 10.070 7.175 6.617 1.00 78.38 96 GLY A CA 1
ATOM 770 C C . GLY A 1 96 ? 11.399 6.806 5.978 1.00 78.38 96 GLY A C 1
ATOM 771 O O . GLY A 1 96 ? 12.268 6.235 6.634 1.00 78.38 96 GLY A O 1
ATOM 772 N N . VAL A 1 97 ? 11.563 7.092 4.686 1.00 79.19 97 VAL A N 1
ATOM 773 C CA . VAL A 1 97 ? 12.808 6.841 3.947 1.00 79.19 97 VAL A CA 1
ATOM 774 C C . VAL A 1 97 ? 13.080 7.936 2.927 1.00 79.19 97 VAL A C 1
ATOM 776 O O . VAL A 1 97 ? 12.163 8.531 2.357 1.00 79.19 97 VAL A O 1
ATOM 779 N N . ARG A 1 98 ? 14.367 8.163 2.666 1.00 80.25 98 ARG A N 1
ATOM 780 C CA . ARG A 1 98 ? 14.830 9.071 1.615 1.00 80.25 98 ARG A CA 1
ATOM 781 C C . ARG A 1 98 ? 14.332 8.626 0.240 1.00 80.25 98 ARG A C 1
ATOM 783 O O . ARG A 1 98 ? 14.332 7.424 -0.048 1.00 80.25 98 ARG A O 1
ATOM 790 N N . ALA A 1 99 ? 13.959 9.582 -0.609 1.00 83.56 99 ALA A N 1
ATOM 791 C CA . ALA A 1 99 ? 13.472 9.306 -1.962 1.00 83.56 99 ALA A CA 1
ATOM 792 C C . ALA A 1 99 ? 14.486 8.497 -2.785 1.00 83.56 99 ALA A C 1
ATOM 794 O O . ALA A 1 99 ? 14.118 7.498 -3.402 1.00 83.56 99 ALA A O 1
ATOM 795 N N . GLU A 1 100 ? 15.769 8.864 -2.721 1.00 86.12 100 GLU A N 1
ATOM 796 C CA . GLU A 1 100 ? 16.853 8.148 -3.413 1.00 86.12 100 GLU A CA 1
ATOM 797 C C . GLU A 1 100 ? 16.917 6.675 -2.998 1.00 86.12 100 GLU A C 1
ATOM 799 O O . GLU A 1 100 ? 17.037 5.787 -3.843 1.00 86.12 100 GLU A O 1
ATOM 804 N N . ARG A 1 101 ? 16.786 6.405 -1.692 1.00 86.50 101 ARG A N 1
ATOM 805 C CA . ARG A 1 101 ? 16.810 5.038 -1.168 1.00 86.50 101 ARG A CA 1
ATOM 806 C C . ARG A 1 101 ? 15.603 4.246 -1.659 1.00 86.50 101 ARG A C 1
ATOM 808 O O . ARG A 1 101 ? 15.770 3.132 -2.137 1.00 86.50 101 ARG A O 1
ATOM 815 N N . SER A 1 102 ? 14.411 4.836 -1.597 1.00 84.38 102 SER A N 1
ATOM 816 C CA . SER A 1 102 ? 13.183 4.194 -2.077 1.00 84.38 102 SER A CA 1
ATOM 817 C C . SER A 1 102 ? 13.223 3.869 -3.575 1.00 84.38 102 SER A C 1
ATOM 819 O O . SER A 1 102 ? 12.812 2.780 -3.988 1.00 84.38 102 SER A O 1
ATOM 821 N N . ARG A 1 103 ? 13.784 4.769 -4.395 1.00 88.56 103 ARG A N 1
ATOM 822 C CA . ARG A 1 103 ? 14.024 4.510 -5.822 1.00 88.56 103 ARG A CA 1
ATOM 823 C C . ARG A 1 103 ? 14.997 3.353 -6.028 1.00 88.56 103 ARG A C 1
ATOM 825 O O . ARG A 1 103 ? 14.708 2.468 -6.828 1.00 88.56 103 ARG A O 1
ATOM 832 N N . LEU A 1 104 ? 16.108 3.330 -5.289 1.00 90.44 104 LEU A N 1
ATOM 833 C CA . LEU A 1 104 ? 17.086 2.245 -5.373 1.00 90.44 104 LEU A CA 1
ATOM 834 C C . LEU A 1 104 ? 16.465 0.895 -4.997 1.00 90.44 104 LEU A C 1
ATOM 836 O O . LEU A 1 104 ? 16.684 -0.090 -5.692 1.00 90.44 104 LEU A O 1
ATOM 840 N N . ASP A 1 105 ? 15.643 0.845 -3.948 1.00 86.81 105 ASP A N 1
ATOM 841 C CA . ASP A 1 105 ? 14.967 -0.395 -3.559 1.00 86.81 105 ASP A CA 1
ATOM 842 C C . ASP A 1 105 ? 13.929 -0.843 -4.602 1.00 86.81 105 ASP A C 1
ATOM 844 O O . ASP A 1 105 ? 13.731 -2.039 -4.805 1.00 86.81 105 ASP A O 1
ATOM 848 N N . SER A 1 106 ? 13.268 0.107 -5.272 1.00 88.00 106 SER A N 1
ATOM 849 C CA . SER A 1 106 ? 12.338 -0.187 -6.370 1.00 88.00 106 SER A CA 1
ATOM 850 C C . SER A 1 106 ? 13.074 -0.785 -7.572 1.00 88.00 106 SER A C 1
ATOM 852 O O . SER A 1 106 ? 12.611 -1.767 -8.149 1.00 88.00 106 SER A O 1
ATOM 854 N N . LEU A 1 107 ? 14.251 -0.244 -7.908 1.00 90.88 107 LEU A N 1
ATOM 855 C CA . LEU A 1 107 ? 15.123 -0.798 -8.943 1.00 90.88 107 LEU A CA 1
ATOM 856 C C . LEU A 1 107 ? 15.645 -2.186 -8.556 1.00 90.88 107 LEU A C 1
ATOM 858 O O . LEU A 1 107 ? 15.580 -3.107 -9.362 1.00 90.88 107 LEU A O 1
ATOM 862 N N . HIS A 1 108 ? 16.113 -2.359 -7.321 1.00 89.19 108 HIS A N 1
ATOM 863 C CA . HIS A 1 108 ? 16.588 -3.652 -6.834 1.00 89.19 108 HIS A CA 1
ATOM 864 C C . HIS A 1 108 ? 15.490 -4.722 -6.918 1.00 89.19 108 HIS A C 1
ATOM 866 O O . HIS A 1 108 ? 15.731 -5.809 -7.429 1.00 89.19 108 HIS A O 1
ATOM 872 N N . ARG A 1 109 ? 14.250 -4.395 -6.529 1.00 85.19 109 ARG A N 1
ATOM 873 C CA . ARG A 1 109 ? 13.103 -5.310 -6.654 1.00 85.19 109 ARG A CA 1
ATOM 874 C C . ARG A 1 109 ? 12.818 -5.712 -8.104 1.00 85.19 109 ARG A C 1
ATOM 876 O O . ARG A 1 109 ? 12.415 -6.846 -8.354 1.00 85.19 109 ARG A O 1
ATOM 883 N N . TYR A 1 110 ? 13.011 -4.795 -9.050 1.00 88.44 110 TYR A N 1
ATOM 884 C CA . TYR A 1 110 ? 12.904 -5.111 -10.470 1.00 88.44 110 TYR A CA 1
ATOM 885 C C . TYR A 1 110 ? 14.006 -6.078 -10.920 1.00 88.44 110 TYR A C 1
ATOM 887 O O . TYR A 1 110 ? 13.698 -7.052 -11.596 1.00 88.44 110 TYR A O 1
ATOM 895 N N . LEU A 1 111 ? 15.256 -5.847 -10.511 1.00 91.06 111 LEU A N 1
ATOM 896 C CA . LEU A 1 111 ? 16.385 -6.706 -10.881 1.00 91.06 111 LEU A CA 1
ATOM 897 C C . LEU A 1 111 ? 16.265 -8.126 -10.304 1.00 91.06 111 LEU A C 1
ATOM 899 O O . LEU A 1 111 ? 16.583 -9.080 -11.001 1.00 91.06 111 LEU A O 1
ATOM 903 N N . GLU A 1 112 ? 15.768 -8.270 -9.073 1.00 88.31 112 GLU A N 1
ATOM 904 C CA . GLU A 1 112 ? 15.629 -9.579 -8.413 1.00 88.31 112 GLU A CA 1
ATOM 905 C C . GLU A 1 112 ? 14.378 -10.354 -8.847 1.00 88.31 112 GLU A C 1
ATOM 907 O O . GLU A 1 112 ? 14.392 -11.579 -8.909 1.00 88.31 112 GLU A O 1
ATOM 912 N N . ALA A 1 113 ? 13.265 -9.655 -9.094 1.00 82.69 113 ALA A N 1
ATOM 913 C CA . ALA A 1 113 ? 11.950 -10.292 -9.204 1.00 82.69 113 ALA A CA 1
ATOM 914 C C . ALA A 1 113 ? 11.113 -9.818 -10.403 1.00 82.69 113 ALA A C 1
ATOM 916 O O . ALA A 1 113 ? 9.909 -10.070 -10.441 1.00 82.69 113 ALA A O 1
ATOM 917 N N . GLY A 1 114 ? 11.684 -9.055 -11.341 1.00 84.50 114 GLY A N 1
ATOM 918 C CA . GLY A 1 114 ? 10.965 -8.510 -12.502 1.00 84.50 114 GLY A CA 1
ATOM 919 C C . GLY A 1 114 ? 9.872 -7.491 -12.151 1.00 84.50 114 GLY A C 1
ATOM 920 O O . GLY A 1 114 ? 9.113 -7.051 -13.014 1.00 84.50 114 GLY A O 1
ATOM 921 N N . ARG A 1 115 ? 9.769 -7.081 -10.880 1.00 81.62 115 ARG A N 1
ATOM 922 C CA . ARG A 1 115 ? 8.703 -6.202 -10.382 1.00 81.62 115 ARG A CA 1
ATOM 923 C C . ARG A 1 115 ? 9.040 -4.741 -10.616 1.00 81.62 115 ARG A C 1
ATOM 925 O O . ARG A 1 115 ? 9.591 -4.058 -9.754 1.00 81.62 115 ARG A O 1
ATOM 932 N N . TRP A 1 116 ? 8.672 -4.266 -11.797 1.00 89.88 116 TRP A N 1
ATOM 933 C CA . TRP A 1 116 ? 8.858 -2.880 -12.193 1.00 89.88 116 TRP A CA 1
ATOM 934 C C . TRP A 1 116 ? 7.979 -1.919 -11.382 1.00 89.88 116 TRP A C 1
ATOM 936 O O . TRP A 1 116 ? 6.805 -2.181 -11.130 1.00 89.88 116 TRP A O 1
ATOM 946 N N . THR A 1 117 ? 8.534 -0.768 -11.004 1.00 87.94 117 THR A N 1
ATOM 947 C CA . THR A 1 117 ? 7.766 0.388 -10.522 1.00 87.94 117 THR A CA 1
ATOM 948 C C . THR A 1 117 ? 8.127 1.583 -11.399 1.00 87.94 117 THR A C 1
ATOM 950 O O . THR A 1 117 ? 9.278 2.017 -11.359 1.00 87.94 117 THR A O 1
ATOM 953 N N . PRO A 1 118 ? 7.185 2.137 -12.185 1.00 88.81 118 PRO A N 1
ATOM 954 C CA . PRO A 1 118 ? 7.468 3.303 -13.014 1.00 88.81 118 PRO A CA 1
ATOM 955 C C . PRO A 1 118 ? 8.004 4.469 -12.159 1.00 88.81 118 PRO A C 1
ATOM 957 O O . PRO A 1 118 ? 7.352 4.834 -11.176 1.00 88.81 118 PRO A O 1
ATOM 960 N N . PRO A 1 119 ? 9.144 5.099 -12.511 1.00 89.50 119 PRO A N 1
ATOM 961 C CA . PRO A 1 119 ? 9.715 6.204 -11.739 1.00 89.50 119 PRO A CA 1
ATOM 962 C C . PRO A 1 119 ? 8.735 7.361 -11.526 1.00 89.50 119 PRO A C 1
ATOM 964 O O . PRO A 1 119 ? 8.652 7.922 -10.437 1.00 89.50 119 PRO A O 1
ATOM 967 N N . THR A 1 120 ? 7.918 7.665 -12.535 1.00 89.06 120 THR A N 1
ATOM 968 C CA . THR A 1 120 ? 6.857 8.677 -12.446 1.00 89.06 120 THR A CA 1
ATOM 969 C C . THR A 1 120 ? 5.768 8.295 -11.442 1.00 89.06 120 THR A C 1
ATOM 971 O O . THR A 1 120 ? 5.275 9.158 -10.713 1.00 89.06 120 THR A O 1
ATOM 974 N N . ALA A 1 121 ? 5.413 7.010 -11.345 1.00 84.69 121 ALA A N 1
ATOM 975 C CA . ALA A 1 121 ? 4.453 6.514 -10.362 1.00 84.69 121 ALA A CA 1
ATOM 976 C C . ALA A 1 121 ? 5.029 6.583 -8.940 1.00 84.69 121 ALA A C 1
ATOM 978 O O . ALA A 1 121 ? 4.347 7.045 -8.028 1.00 84.69 121 ALA A O 1
ATOM 979 N N . HIS A 1 122 ? 6.300 6.204 -8.766 1.00 86.75 122 HIS A N 1
ATOM 980 C CA . HIS A 1 122 ? 7.008 6.369 -7.497 1.00 86.75 122 HIS A CA 1
ATOM 981 C C . HIS A 1 122 ? 7.033 7.841 -7.060 1.00 86.75 122 HIS A C 1
ATOM 983 O O . HIS A 1 122 ? 6.593 8.172 -5.964 1.00 86.75 122 HIS A O 1
ATOM 989 N N . ASP A 1 123 ? 7.512 8.738 -7.920 1.00 87.12 123 ASP A N 1
ATOM 990 C CA . ASP A 1 123 ? 7.724 10.143 -7.572 1.00 87.12 123 ASP A CA 1
ATOM 991 C C . ASP A 1 123 ? 6.428 10.908 -7.324 1.00 87.12 123 ASP A C 1
ATOM 993 O O . ASP A 1 123 ? 6.374 11.771 -6.445 1.00 87.12 123 ASP A O 1
ATOM 997 N N . SER A 1 124 ? 5.392 10.623 -8.115 1.00 86.12 124 SER A N 1
ATOM 998 C CA . SER A 1 124 ? 4.075 11.234 -7.930 1.00 86.12 12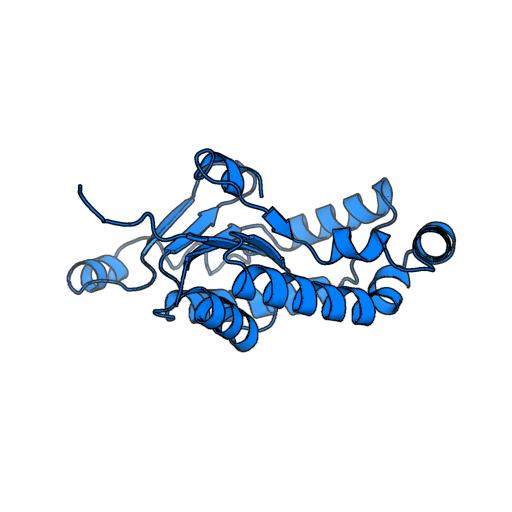4 SER A CA 1
ATOM 999 C C . SER A 1 124 ? 3.447 10.797 -6.614 1.00 86.12 124 SER A C 1
ATOM 1001 O O . SER A 1 124 ? 2.903 11.641 -5.904 1.00 86.12 124 SER A O 1
ATOM 1003 N N . ALA A 1 125 ? 3.572 9.517 -6.253 1.00 82.81 125 ALA A N 1
ATOM 1004 C CA . ALA A 1 125 ? 3.133 9.042 -4.955 1.00 82.81 125 ALA A CA 1
ATOM 1005 C C . ALA A 1 125 ? 3.947 9.701 -3.839 1.00 82.81 125 ALA A C 1
ATOM 1007 O O . ALA A 1 125 ? 3.355 10.362 -2.992 1.00 82.81 125 ALA A O 1
ATOM 1008 N N . TYR A 1 126 ? 5.283 9.631 -3.903 1.00 83.88 126 TYR A N 1
ATOM 1009 C CA . TYR A 1 126 ? 6.205 10.201 -2.914 1.00 83.88 126 TYR A CA 1
ATOM 1010 C C . TYR A 1 126 ? 5.870 11.659 -2.568 1.00 83.88 126 TYR A C 1
ATOM 1012 O O . TYR A 1 126 ? 5.783 12.025 -1.399 1.00 83.88 126 TYR A O 1
ATOM 1020 N N . ARG A 1 127 ? 5.623 12.496 -3.585 1.00 85.19 127 ARG A N 1
ATOM 1021 C CA . ARG A 1 127 ? 5.293 13.921 -3.403 1.00 85.19 127 ARG A CA 1
ATOM 1022 C C . ARG A 1 127 ? 3.937 14.178 -2.744 1.00 85.19 127 ARG A C 1
ATOM 1024 O O . ARG A 1 127 ? 3.758 15.257 -2.189 1.00 85.19 127 ARG A O 1
ATOM 1031 N N . ARG A 1 128 ? 2.994 13.236 -2.844 1.00 83.38 128 ARG A N 1
ATOM 1032 C CA . ARG A 1 128 ? 1.632 13.338 -2.283 1.00 83.38 128 ARG A CA 1
ATOM 1033 C C . ARG A 1 128 ? 1.514 12.767 -0.866 1.0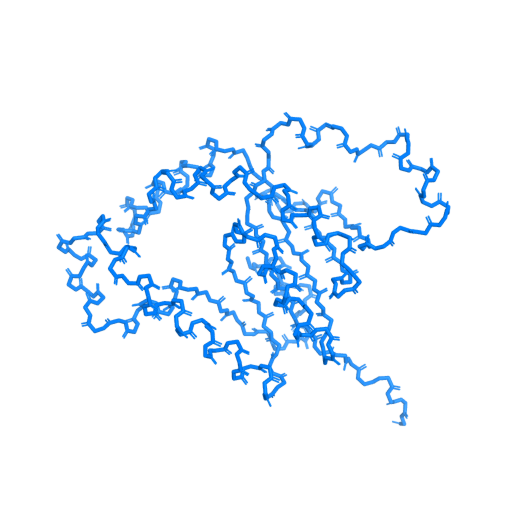0 83.38 128 ARG A C 1
ATOM 1035 O O . ARG A 1 128 ? 0.552 13.045 -0.154 1.00 83.38 128 ARG A O 1
ATOM 1042 N N . MET A 1 129 ? 2.493 11.968 -0.451 1.00 82.81 129 MET A N 1
ATOM 1043 C CA . MET A 1 129 ? 2.501 11.288 0.843 1.00 82.81 129 MET A CA 1
ATOM 1044 C C . MET A 1 129 ? 2.394 12.230 2.053 1.00 82.81 129 MET A C 1
ATOM 1046 O O . MET A 1 129 ? 1.619 11.909 2.955 1.00 82.81 129 MET A O 1
ATOM 1050 N N . PRO A 1 130 ? 3.084 13.389 2.103 1.00 84.75 130 PRO A N 1
ATOM 1051 C CA . PRO A 1 130 ? 2.936 14.321 3.222 1.00 84.75 130 PRO A CA 1
ATOM 1052 C C . PRO A 1 130 ? 1.507 14.856 3.387 1.00 84.75 130 PRO A C 1
ATOM 1054 O O . PRO A 1 130 ? 1.027 14.987 4.511 1.00 84.75 130 PRO A O 1
ATOM 1057 N N . GLN A 1 131 ? 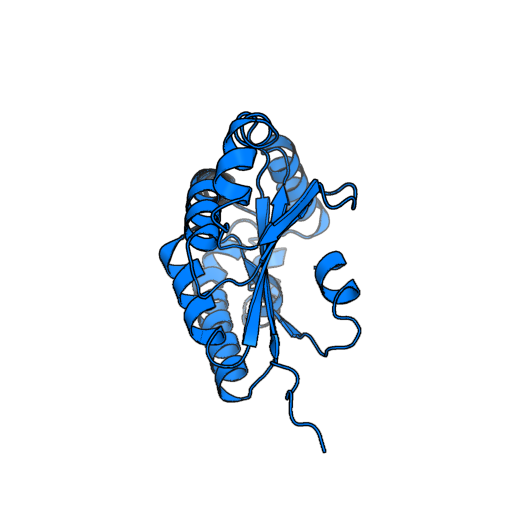0.803 15.127 2.284 1.00 86.81 131 GLN A N 1
ATOM 1058 C CA . GLN A 1 131 ? -0.585 15.595 2.312 1.00 86.81 131 GLN A CA 1
ATOM 1059 C C . GLN A 1 131 ? -1.517 14.503 2.845 1.00 86.81 131 GLN A C 1
ATOM 1061 O O . GLN A 1 131 ? -2.396 14.794 3.656 1.00 86.81 131 GLN A O 1
ATOM 1066 N N . THR A 1 132 ? -1.300 13.249 2.441 1.00 86.31 132 THR A N 1
ATOM 1067 C CA . THR A 1 132 ? -2.057 12.103 2.959 1.00 86.31 132 THR A CA 1
ATOM 1068 C C . THR A 1 132 ? -1.816 11.896 4.452 1.00 86.31 132 THR A C 1
ATOM 1070 O O . THR A 1 132 ? -2.774 11.722 5.203 1.00 86.31 132 THR A O 1
ATOM 1073 N N . LEU A 1 133 ? -0.558 11.966 4.903 1.00 86.25 133 LEU A N 1
ATOM 1074 C CA . LEU A 1 133 ? -0.210 11.867 6.321 1.00 86.25 133 LEU A CA 1
ATOM 1075 C C . LEU A 1 133 ? -0.921 12.955 7.137 1.00 86.25 133 LEU A C 1
ATOM 1077 O O . LEU A 1 133 ? -1.603 12.644 8.109 1.00 86.25 133 LEU A O 1
ATOM 1081 N N . ALA A 1 134 ? -0.846 14.210 6.688 1.00 87.94 134 ALA A N 1
ATOM 1082 C CA . ALA A 1 134 ? -1.497 15.331 7.361 1.00 87.94 134 ALA A CA 1
ATOM 1083 C C . ALA A 1 134 ? -3.033 15.224 7.367 1.00 87.94 134 ALA A C 1
ATOM 1085 O O . ALA A 1 134 ? -3.684 15.727 8.281 1.00 87.94 134 ALA A O 1
ATOM 1086 N N . ALA A 1 135 ? -3.642 14.629 6.338 1.00 89.56 135 ALA A N 1
ATOM 1087 C CA . ALA A 1 135 ? -5.080 14.359 6.315 1.00 89.56 135 ALA A CA 1
ATOM 1088 C C . ALA A 1 135 ? -5.464 13.268 7.317 1.00 89.56 135 ALA A C 1
ATOM 1090 O O . ALA A 1 135 ? -6.436 13.425 8.052 1.00 89.56 135 ALA A O 1
ATOM 1091 N N . ALA A 1 136 ? -4.670 12.204 7.389 1.00 87.31 136 ALA A N 1
ATOM 1092 C CA . ALA A 1 136 ? -4.915 11.117 8.314 1.00 87.31 136 ALA A CA 1
ATOM 1093 C C . ALA A 1 136 ? -4.715 11.512 9.782 1.00 87.31 136 ALA A C 1
ATOM 1095 O O . ALA A 1 136 ? -5.518 11.119 10.618 1.00 87.31 136 ALA A O 1
ATOM 1096 N N . GLU A 1 137 ? -3.700 12.322 10.099 1.00 88.44 137 GLU A N 1
ATOM 1097 C CA . GLU A 1 137 ? -3.508 12.860 11.453 1.00 88.44 137 GLU A CA 1
ATOM 1098 C C . GLU A 1 137 ? -4.707 13.701 11.909 1.00 88.44 137 GLU A C 1
ATOM 1100 O O . GLU A 1 137 ? -5.069 13.670 13.074 1.00 88.44 137 GLU A O 1
ATOM 1105 N N . ARG A 1 138 ? -5.373 14.417 10.997 1.00 92.12 138 ARG A N 1
ATOM 1106 C CA . ARG A 1 138 ? -6.563 15.220 11.324 1.00 92.12 138 ARG A CA 1
ATOM 1107 C C . ARG A 1 138 ? -7.862 14.415 11.372 1.00 92.12 138 ARG A C 1
ATOM 1109 O O . ARG A 1 138 ? -8.890 14.978 11.746 1.00 92.12 138 ARG A O 1
ATOM 1116 N N . SER A 1 139 ? -7.847 13.151 10.958 1.00 89.31 139 SER A N 1
ATOM 1117 C CA . SER A 1 139 ? -9.059 12.342 10.889 1.00 89.31 139 SER A CA 1
ATOM 1118 C C . SER A 1 139 ? -9.400 11.747 12.260 1.00 89.31 139 SER A C 1
ATOM 1120 O O . SER A 1 139 ? -8.551 11.070 12.843 1.00 89.31 139 SER A O 1
ATOM 1122 N N . PRO A 1 140 ? -10.638 11.910 12.767 1.00 91.75 140 PRO A N 1
ATOM 1123 C CA . PRO A 1 140 ? -11.081 11.211 13.977 1.00 91.75 140 PRO A CA 1
ATOM 1124 C C . PRO A 1 140 ? -11.185 9.690 13.766 1.00 91.75 140 PRO A C 1
ATOM 1126 O O . PRO A 1 140 ? -11.103 8.917 14.722 1.00 91.75 140 PRO A O 1
ATOM 1129 N N . ASP A 1 141 ? -11.311 9.257 12.508 1.00 90.25 141 ASP A N 1
ATOM 1130 C CA . ASP A 1 141 ? -11.412 7.851 12.117 1.00 90.25 141 ASP A CA 1
ATOM 1131 C C . ASP A 1 141 ? -10.070 7.117 12.213 1.00 90.25 141 ASP A C 1
ATOM 1133 O O . ASP A 1 141 ? -10.028 5.892 12.150 1.00 90.25 141 ASP A O 1
ATOM 1137 N N . VAL A 1 142 ? -8.965 7.847 12.389 1.00 88.00 142 VAL A N 1
ATOM 1138 C CA . VAL A 1 142 ? -7.624 7.294 12.584 1.00 88.00 142 VAL A CA 1
ATOM 1139 C C . VAL A 1 142 ? -7.229 7.494 14.039 1.00 88.00 142 VAL A C 1
ATOM 1141 O O . VAL A 1 142 ? -7.000 8.611 14.478 1.00 88.00 142 VAL A O 1
ATOM 1144 N N . GLN A 1 143 ? -7.087 6.423 14.820 1.00 87.31 143 GLN A N 1
ATOM 1145 C CA . GLN A 1 143 ? -6.812 6.573 16.257 1.00 87.31 143 GLN A CA 1
ATOM 1146 C C . GLN A 1 143 ? -5.323 6.760 16.561 1.00 87.31 143 GLN A C 1
ATOM 1148 O O . GLN A 1 143 ? -4.954 7.251 17.632 1.00 87.31 143 GLN A O 1
ATOM 1153 N N . ARG A 1 144 ? -4.437 6.334 15.656 1.00 84.25 144 ARG A N 1
ATOM 1154 C CA . ARG A 1 144 ? -2.989 6.409 15.869 1.00 84.25 144 ARG A CA 1
ATOM 1155 C C . ARG A 1 144 ? -2.226 6.516 14.565 1.00 84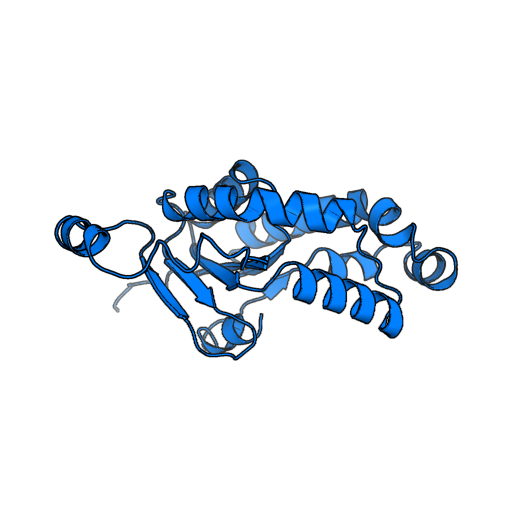.25 144 ARG A C 1
ATOM 1157 O O . ARG A 1 144 ? -2.472 5.745 13.644 1.00 84.25 144 ARG A O 1
ATOM 1164 N N . VAL A 1 145 ? -1.202 7.365 14.568 1.00 85.12 145 VAL A N 1
ATOM 1165 C CA . VAL A 1 145 ? -0.187 7.424 13.517 1.00 85.12 145 VAL A CA 1
ATOM 1166 C C . VAL A 1 145 ? 1.183 7.126 14.135 1.00 85.12 145 VAL A C 1
ATOM 1168 O O . VAL A 1 145 ? 1.587 7.707 15.142 1.00 85.12 145 VAL A O 1
ATOM 1171 N N . THR A 1 146 ? 1.896 6.150 13.575 1.00 81.31 146 THR A N 1
ATOM 1172 C CA . THR A 1 146 ? 3.256 5.769 13.987 1.00 81.31 146 THR A CA 1
ATOM 1173 C C . THR A 1 146 ? 4.213 6.045 12.841 1.00 81.31 146 THR A C 1
ATOM 1175 O O . THR A 1 146 ? 4.021 5.476 11.775 1.00 81.31 146 THR A O 1
ATOM 1178 N N . LEU A 1 147 ? 5.270 6.824 13.068 1.00 78.62 147 LEU A N 1
ATOM 1179 C CA . LEU A 1 147 ? 6.350 6.987 12.096 1.00 78.62 147 LEU A CA 1
ATOM 1180 C C . LEU A 1 147 ? 7.506 6.040 12.456 1.00 78.62 147 LEU A C 1
ATOM 1182 O O . LEU A 1 147 ? 7.941 5.962 13.607 1.00 78.62 147 LEU A O 1
ATOM 1186 N N . THR A 1 148 ? 7.999 5.290 11.481 1.00 73.94 148 THR A N 1
ATOM 1187 C CA . THR A 1 148 ? 9.130 4.364 11.632 1.00 73.94 148 THR A CA 1
ATOM 1188 C C . THR A 1 148 ? 10.065 4.492 10.442 1.00 73.94 148 THR A C 1
ATOM 1190 O O . THR A 1 148 ? 9.667 5.029 9.422 1.00 73.94 148 THR A O 1
ATOM 1193 N N . ASP A 1 149 ? 11.291 3.993 10.533 1.00 74.50 149 ASP A N 1
ATOM 1194 C CA . ASP A 1 149 ? 12.211 3.890 9.403 1.00 74.50 149 ASP A CA 1
ATOM 1195 C C . ASP A 1 149 ? 12.643 2.425 9.189 1.00 74.50 149 ASP A C 1
ATOM 1197 O O . ASP A 1 149 ? 12.104 1.486 9.786 1.00 74.50 149 ASP A O 1
ATOM 1201 N N . ARG A 1 150 ? 13.623 2.196 8.310 1.00 68.56 150 ARG A N 1
ATOM 1202 C CA . ARG A 1 150 ? 14.121 0.841 8.019 1.00 68.56 150 ARG A CA 1
ATOM 1203 C C . ARG A 1 150 ? 15.098 0.280 9.053 1.00 68.56 150 ARG A C 1
ATOM 1205 O O . ARG A 1 150 ? 15.428 -0.900 8.972 1.00 68.56 150 ARG A O 1
ATOM 1212 N N . THR A 1 151 ? 15.526 1.077 10.029 1.00 61.69 151 THR A N 1
ATOM 1213 C CA . THR A 1 151 ? 16.446 0.674 11.105 1.00 61.69 151 THR A CA 1
ATOM 1214 C C . THR A 1 151 ? 15.728 0.009 12.289 1.00 61.69 151 THR A C 1
ATOM 1216 O O . THR A 1 151 ? 16.376 -0.483 13.207 1.00 61.69 151 THR A O 1
ATOM 1219 N N . LYS A 1 152 ? 14.391 -0.116 12.217 1.00 50.97 152 LYS A N 1
ATOM 1220 C CA . LYS A 1 152 ? 13.495 -0.784 13.186 1.00 50.97 152 LYS A CA 1
ATOM 1221 C C . LYS A 1 152 ? 13.314 -0.072 14.533 1.00 50.97 152 LYS A C 1
ATOM 1223 O O . LYS A 1 152 ? 12.586 -0.608 15.369 1.00 50.97 152 LYS A O 1
ATOM 1228 N N . VAL A 1 153 ? 13.859 1.127 14.735 1.00 41.47 153 VAL A N 1
ATOM 1229 C CA . VAL A 1 153 ? 13.527 1.947 15.910 1.00 41.47 153 VAL A CA 1
ATOM 1230 C C . VAL A 1 153 ? 12.318 2.831 15.565 1.00 41.47 153 VAL A C 1
ATOM 1232 O O . VAL A 1 153 ? 12.359 3.566 14.578 1.00 41.47 153 VAL A O 1
ATOM 1235 N N . PRO A 1 154 ? 11.189 2.754 16.295 1.00 45.81 154 PRO A N 1
ATOM 1236 C CA . PRO A 1 154 ? 10.105 3.716 16.125 1.00 45.81 154 PRO A CA 1
ATOM 1237 C C . PRO A 1 154 ? 10.633 5.118 16.451 1.00 45.81 154 PRO A C 1
ATOM 1239 O O . PRO A 1 154 ? 11.037 5.366 17.583 1.00 45.81 154 PRO A O 1
ATOM 1242 N N . ALA A 1 155 ? 10.614 6.035 15.480 1.00 47.00 155 ALA A N 1
ATOM 1243 C CA . ALA A 1 155 ? 11.024 7.428 15.696 1.00 47.00 155 ALA A CA 1
ATOM 1244 C C . ALA A 1 155 ? 10.023 8.188 16.595 1.00 47.00 155 ALA A C 1
ATOM 1246 O O . ALA A 1 155 ? 10.319 9.261 17.109 1.00 47.00 155 ALA A O 1
ATOM 1247 N N . GLY A 1 156 ? 8.834 7.611 16.795 1.00 52.28 156 GLY A N 1
ATOM 1248 C CA . GLY A 1 156 ? 7.810 8.058 17.730 1.00 52.28 156 GLY A CA 1
ATOM 1249 C C . GLY A 1 156 ? 6.420 7.562 17.322 1.00 52.28 156 GLY A C 1
ATOM 1250 O O . GLY A 1 156 ? 6.168 7.214 16.166 1.00 52.28 156 GLY A O 1
ATOM 1251 N N . SER A 1 157 ? 5.495 7.527 18.278 1.00 51.34 157 SER A N 1
ATOM 1252 C CA . SER A 1 157 ? 4.062 7.316 18.033 1.00 51.34 157 SER A CA 1
ATOM 1253 C C . SER A 1 157 ? 3.286 8.528 18.524 1.00 51.34 157 SER A C 1
ATOM 1255 O O . SER A 1 157 ? 3.571 9.011 19.619 1.00 51.34 157 SER A O 1
ATOM 1257 N N . ARG A 1 158 ? 2.298 8.997 17.756 1.00 51.53 158 ARG A N 1
ATOM 1258 C CA . ARG A 1 158 ? 1.455 10.138 18.139 1.00 51.53 158 ARG A CA 1
ATOM 1259 C C . ARG A 1 158 ? -0.028 9.732 18.114 1.00 51.53 158 ARG A C 1
ATOM 1261 O O . ARG A 1 158 ? -0.435 9.007 17.197 1.00 51.53 158 ARG A O 1
ATOM 1268 N N . PRO A 1 159 ? -0.840 10.143 19.106 1.00 46.97 159 PRO A N 1
ATOM 1269 C CA . PRO A 1 159 ? -2.291 10.125 18.944 1.00 46.97 159 PRO A CA 1
ATOM 1270 C C . PRO A 1 159 ? -2.663 11.077 17.799 1.00 46.97 159 PRO A C 1
ATOM 1272 O O . PRO A 1 159 ? -2.017 12.111 17.634 1.00 46.97 159 PRO A O 1
ATOM 1275 N N . ALA A 1 160 ? -3.659 10.712 16.990 1.00 51.03 160 ALA A N 1
ATOM 1276 C CA . ALA A 1 160 ? -4.060 11.532 15.845 1.00 51.03 160 ALA A CA 1
ATOM 1277 C C . ALA A 1 160 ? -4.642 12.889 16.293 1.00 51.03 160 ALA A C 1
ATOM 1279 O O . ALA A 1 160 ? -4.339 13.921 15.709 1.00 51.03 160 ALA A O 1
ATOM 1280 N N . VAL A 1 161 ? -5.365 12.926 17.419 1.00 45.31 161 VAL A N 1
ATOM 1281 C CA . VAL A 1 161 ? -5.917 14.169 17.980 1.00 45.31 161 VAL A CA 1
ATOM 1282 C C . VAL A 1 161 ? -5.054 14.660 19.157 1.00 45.31 161 VAL A C 1
ATOM 1284 O O . VAL A 1 161 ? -4.902 13.918 20.132 1.00 45.31 161 VAL A O 1
ATOM 1287 N N . PRO A 1 162 ? -4.480 15.880 19.116 1.00 41.53 162 PRO A N 1
ATOM 1288 C CA . PRO A 1 162 ? -3.730 16.438 20.242 1.00 41.53 162 PRO A CA 1
ATOM 1289 C C . PRO A 1 162 ? -4.668 17.026 21.309 1.00 41.53 162 PRO A C 1
ATOM 1291 O O . PRO A 1 162 ? -5.647 17.695 20.979 1.00 41.53 162 PRO A O 1
ATOM 1294 N N . ASN A 1 163 ? -4.353 16.835 22.594 1.00 40.50 163 ASN A N 1
ATOM 1295 C CA . ASN A 1 163 ? -5.049 17.527 23.687 1.00 40.50 163 ASN A CA 1
ATOM 1296 C C . ASN A 1 163 ? -4.468 18.941 23.947 1.00 40.50 163 ASN A C 1
ATOM 1298 O O . ASN A 1 163 ? -3.405 19.308 23.436 1.00 40.50 163 ASN A O 1
ATOM 1302 N N . ALA A 1 164 ? -5.177 19.757 24.737 1.00 35.34 164 ALA A N 1
ATOM 1303 C CA . ALA A 1 164 ? -4.849 21.172 24.964 1.00 35.34 164 ALA A CA 1
ATOM 1304 C C . ALA A 1 164 ? -3.470 21.406 25.623 1.00 35.34 164 ALA A C 1
ATOM 1306 O O . ALA A 1 164 ? -2.798 22.392 25.320 1.00 35.34 164 ALA A O 1
ATOM 1307 N N . GLU A 1 165 ? -3.004 20.479 26.461 1.00 34.53 165 GLU A N 1
ATOM 1308 C CA . GLU A 1 165 ? -1.665 20.516 27.066 1.00 34.53 165 GLU A CA 1
ATOM 1309 C C . GLU A 1 165 ? -0.565 20.234 26.026 1.00 34.53 165 GLU A C 1
ATOM 1311 O O . GLU A 1 165 ? 0.454 20.929 25.969 1.00 34.53 165 GLU A O 1
ATOM 1316 N N . GLN A 1 166 ? -0.806 19.284 25.117 1.00 36.47 166 GLN A N 1
ATOM 1317 C CA . GLN A 1 166 ? 0.107 18.914 24.032 1.00 36.47 166 GLN A CA 1
ATOM 1318 C C . GLN A 1 166 ? 0.232 20.011 22.964 1.00 36.47 166 GLN A C 1
ATOM 1320 O O . GLN A 1 166 ? 1.308 20.167 22.380 1.00 36.47 166 GLN A O 1
ATOM 1325 N N . ALA A 1 167 ? -0.811 20.828 22.760 1.00 30.91 167 ALA A N 1
ATOM 1326 C CA . ALA A 1 167 ? -0.784 22.013 21.890 1.00 30.91 167 ALA A CA 1
ATOM 1327 C C . ALA A 1 167 ? 0.267 23.060 22.318 1.00 30.91 167 ALA A C 1
ATOM 1329 O O . ALA A 1 167 ? 0.776 23.815 21.485 1.00 30.91 167 ALA A O 1
ATOM 1330 N N . SER A 1 168 ? 0.641 23.089 23.602 1.00 30.53 168 SER A N 1
ATOM 1331 C CA . SER A 1 168 ? 1.692 23.974 24.119 1.00 30.53 168 SER A CA 1
ATOM 1332 C C . SER A 1 168 ? 3.111 23.425 23.878 1.00 30.53 168 SER A C 1
ATOM 1334 O O . SER A 1 168 ? 4.023 24.193 23.561 1.00 30.53 168 SER A O 1
ATOM 1336 N N . HIS A 1 169 ? 3.283 22.098 23.925 1.00 29.78 169 HIS A N 1
ATOM 1337 C CA . HIS A 1 169 ? 4.555 21.397 23.691 1.00 29.78 169 HIS A CA 1
ATOM 1338 C C . HIS A 1 169 ? 4.880 21.239 22.191 1.00 29.78 169 HIS A C 1
ATOM 1340 O O . HIS A 1 169 ? 6.046 21.261 21.793 1.00 29.78 169 HIS A O 1
ATOM 1346 N N . LEU A 1 170 ? 3.838 21.210 21.347 1.00 32.59 170 LEU A N 1
ATOM 1347 C CA . LEU A 1 170 ? 3.878 21.272 19.876 1.00 32.59 170 LEU A CA 1
ATOM 1348 C C . LEU A 1 170 ? 4.695 22.460 19.321 1.00 32.59 170 LEU A C 1
ATOM 1350 O O . LEU A 1 170 ? 5.115 22.416 18.166 1.00 32.59 170 LEU A O 1
ATOM 1354 N N . ARG A 1 171 ? 4.957 23.499 20.131 1.00 35.56 171 ARG A N 1
ATOM 1355 C CA . ARG A 1 171 ? 5.760 24.673 19.747 1.00 35.56 171 ARG A CA 1
ATOM 1356 C C . ARG A 1 171 ? 7.267 24.537 19.993 1.00 35.56 171 ARG A C 1
ATOM 1358 O O . ARG A 1 171 ? 8.004 25.345 19.437 1.00 35.56 171 ARG A O 1
ATOM 1365 N N . ARG A 1 172 ? 7.740 23.591 20.822 1.00 32.81 172 ARG A N 1
ATOM 1366 C CA . ARG A 1 172 ? 9.137 23.616 21.315 1.00 32.81 172 ARG A CA 1
ATOM 1367 C C . ARG A 1 172 ? 10.056 22.509 20.800 1.00 32.81 172 ARG A C 1
ATOM 1369 O O . ARG A 1 172 ? 11.229 22.804 20.621 1.00 32.81 172 ARG A O 1
ATOM 1376 N N . HIS A 1 173 ? 9.583 21.302 20.480 1.00 30.14 173 HIS A N 1
ATOM 1377 C CA . HIS A 1 173 ? 10.474 20.246 19.972 1.00 30.14 173 HIS A CA 1
ATOM 1378 C C . HIS A 1 173 ? 9.792 19.267 18.998 1.00 30.14 173 HIS A C 1
ATOM 1380 O O . HIS A 1 173 ? 8.733 18.715 19.287 1.00 30.14 173 HIS A O 1
ATOM 1386 N N . GLY A 1 174 ? 10.450 19.008 17.858 1.00 32.75 174 GLY A N 1
ATOM 1387 C CA . GLY A 1 174 ? 10.336 17.730 17.139 1.00 32.75 174 GLY A CA 1
ATOM 1388 C C . GLY A 1 174 ? 9.366 17.618 15.955 1.00 32.75 174 GLY A C 1
ATOM 1389 O O . GLY A 1 174 ? 8.751 16.566 15.791 1.00 32.75 174 GLY A O 1
ATOM 1390 N N . SER A 1 175 ? 9.206 18.648 15.115 1.00 41.69 175 SER A N 1
ATOM 1391 C CA . SER A 1 175 ? 8.435 18.524 13.855 1.00 41.69 175 SER A CA 1
ATOM 1392 C C . SER A 1 175 ? 9.071 19.170 12.619 1.00 41.69 175 SER A C 1
ATOM 1394 O O . SER A 1 175 ? 8.775 18.743 11.508 1.00 41.69 175 SER A O 1
ATOM 1396 N N . ARG A 1 176 ? 9.989 20.137 12.753 1.00 34.28 176 ARG A N 1
ATOM 1397 C CA . ARG A 1 176 ? 10.569 20.814 11.574 1.00 34.28 176 ARG A CA 1
ATOM 1398 C C . ARG A 1 176 ? 11.650 20.016 10.836 1.00 34.28 176 ARG A C 1
ATOM 1400 O O . ARG A 1 176 ? 11.756 20.163 9.630 1.00 34.28 176 ARG A O 1
ATOM 1407 N N . GLU A 1 177 ? 12.383 19.139 11.514 1.00 34.00 177 GLU A N 1
ATOM 1408 C CA . GLU A 1 177 ? 13.591 18.508 10.948 1.00 34.00 177 GLU A CA 1
ATOM 1409 C C . GLU A 1 177 ? 13.312 17.230 10.131 1.00 34.00 177 GLU A C 1
ATOM 1411 O O . GLU A 1 177 ? 14.049 16.886 9.212 1.00 34.00 177 GLU A O 1
ATOM 1416 N N . CYS A 1 178 ? 12.210 16.523 10.417 1.00 33.75 178 CYS A N 1
ATOM 1417 C CA . CYS A 1 178 ? 11.831 15.318 9.666 1.00 33.75 178 CYS A CA 1
ATOM 1418 C C . CYS A 1 178 ? 11.021 15.647 8.395 1.00 33.75 178 CYS A C 1
ATOM 1420 O O . CYS A 1 178 ? 11.067 14.902 7.416 1.00 33.75 178 CYS A O 1
ATOM 1422 N N . LEU A 1 179 ? 10.309 16.784 8.398 1.00 38.69 179 LEU A N 1
ATOM 1423 C CA . LEU A 1 179 ? 9.515 17.277 7.266 1.00 38.69 179 LEU A CA 1
ATOM 1424 C C . LEU A 1 179 ? 10.364 18.005 6.207 1.00 38.69 179 LEU A C 1
ATOM 1426 O O . LEU A 1 179 ? 9.970 18.028 5.044 1.00 38.69 179 LEU A O 1
ATOM 1430 N N . SER A 1 180 ? 11.523 18.563 6.573 1.00 36.03 180 SER A N 1
ATOM 1431 C CA . SER A 1 180 ? 12.400 19.297 5.645 1.00 36.03 180 SER A CA 1
ATOM 1432 C C . SER A 1 180 ? 13.201 18.399 4.692 1.00 36.03 180 SER A C 1
ATOM 14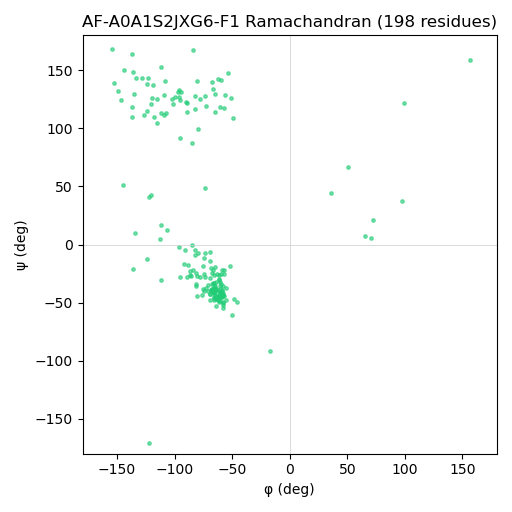34 O O . SER A 1 180 ? 13.643 18.864 3.646 1.00 36.03 180 SER A O 1
ATOM 1436 N N . ASP A 1 181 ? 13.345 17.109 5.006 1.00 32.34 181 ASP A N 1
ATOM 1437 C CA . ASP A 1 181 ? 14.386 16.256 4.413 1.00 32.34 181 ASP A CA 1
ATOM 1438 C C . ASP A 1 181 ? 13.889 15.147 3.473 1.00 32.34 181 ASP A C 1
ATOM 1440 O O . ASP A 1 181 ? 14.648 14.229 3.172 1.00 32.34 181 ASP A O 1
ATOM 1444 N N . HIS A 1 182 ? 12.644 15.209 2.979 1.00 38.78 182 HIS A N 1
ATOM 1445 C CA . HIS A 1 182 ? 12.112 14.219 2.024 1.00 38.78 182 HIS A CA 1
ATOM 1446 C C . HIS A 1 182 ? 12.346 12.780 2.524 1.00 38.78 182 HIS A C 1
ATOM 1448 O O . HIS A 1 182 ? 13.155 12.027 1.974 1.00 38.78 182 HIS A O 1
ATOM 1454 N N . ARG A 1 183 ? 11.678 12.408 3.624 1.00 39.84 183 ARG A N 1
ATOM 1455 C CA . ARG A 1 183 ? 11.899 11.138 4.336 1.00 39.84 183 ARG A CA 1
ATOM 1456 C C . ARG A 1 183 ? 10.648 10.273 4.465 1.00 39.84 183 ARG A C 1
ATOM 1458 O O . ARG A 1 183 ? 10.428 9.732 5.533 1.00 39.84 183 ARG A O 1
ATOM 1465 N N . ILE A 1 184 ? 9.787 10.129 3.460 1.00 36.59 184 ILE A N 1
ATOM 1466 C CA . ILE A 1 184 ? 8.456 9.534 3.674 1.00 36.59 184 ILE A CA 1
ATOM 1467 C C . ILE A 1 184 ? 8.075 8.539 2.553 1.00 36.59 184 ILE A C 1
ATOM 1469 O O . ILE A 1 184 ? 7.805 8.971 1.442 1.00 36.59 184 ILE A O 1
ATOM 1473 N N . VAL A 1 185 ? 8.022 7.219 2.839 1.00 36.34 185 VAL A N 1
ATOM 1474 C CA . VAL A 1 185 ? 7.450 6.164 1.957 1.00 36.34 185 VAL A CA 1
ATOM 1475 C C . VAL A 1 185 ? 6.788 5.028 2.724 1.00 36.34 185 VAL A C 1
ATOM 1477 O O . VAL A 1 185 ? 7.456 4.291 3.437 1.00 36.34 185 VAL A O 1
ATOM 1480 N N . GLY A 1 186 ? 5.523 4.779 2.401 1.00 41.09 186 GLY A N 1
ATOM 1481 C CA . GLY A 1 186 ? 4.745 3.598 2.768 1.00 41.09 186 GLY A CA 1
ATOM 1482 C C . GLY A 1 186 ? 3.833 3.845 3.960 1.00 41.09 186 GLY A C 1
ATOM 1483 O O . GLY A 1 186 ? 4.304 4.186 5.039 1.00 41.09 186 GLY A O 1
ATOM 1484 N N . LEU A 1 187 ? 2.533 3.643 3.768 1.00 47.00 187 LEU A N 1
ATOM 1485 C CA . LEU A 1 187 ? 1.571 3.567 4.856 1.00 47.00 187 LEU A CA 1
ATOM 1486 C C . LEU A 1 187 ? 1.118 2.111 5.000 1.00 47.00 187 LEU A C 1
ATOM 1488 O O . LEU A 1 187 ? 0.963 1.386 4.023 1.00 47.00 187 LEU A O 1
ATOM 1492 N N . VAL A 1 188 ? 0.948 1.674 6.238 1.00 52.41 188 VAL A N 1
ATOM 1493 C CA . VAL A 1 188 ? 0.300 0.419 6.585 1.00 52.41 188 VAL A CA 1
ATOM 1494 C C . VAL A 1 188 ? -0.920 0.781 7.411 1.00 52.41 188 VAL A C 1
ATOM 1496 O O . VAL A 1 188 ? -0.761 1.251 8.541 1.00 52.41 188 VAL A O 1
ATOM 1499 N N . VAL A 1 189 ? -2.113 0.590 6.851 1.00 53.19 189 VAL A N 1
ATOM 1500 C CA . VAL A 1 189 ? -3.360 0.718 7.614 1.00 53.19 189 VAL A CA 1
ATOM 1501 C C . VAL A 1 189 ? -3.547 -0.600 8.343 1.00 53.19 189 VAL A C 1
ATOM 1503 O O . VAL A 1 189 ? -3.657 -1.657 7.725 1.00 53.19 189 VAL A O 1
ATOM 1506 N N . ARG A 1 190 ? -3.518 -0.542 9.665 1.00 58.66 190 ARG A N 1
ATOM 1507 C CA . ARG A 1 190 ? -3.916 -1.636 10.534 1.00 58.66 190 ARG A CA 1
ATOM 1508 C C . ARG A 1 190 ? -5.350 -1.390 10.933 1.00 58.66 190 ARG A C 1
ATOM 1510 O O . ARG A 1 190 ? -5.690 -0.295 11.370 1.00 58.66 190 ARG A O 1
ATOM 1517 N N . VAL A 1 191 ? -6.140 -2.429 10.825 1.00 57.25 191 VAL A N 1
ATOM 1518 C CA . VAL A 1 191 ? -7.522 -2.468 11.252 1.00 57.25 191 VAL A CA 1
ATOM 1519 C C . VAL A 1 191 ? -7.579 -3.582 12.282 1.00 57.25 191 VAL A C 1
ATOM 1521 O O . VAL A 1 191 ? -7.175 -4.700 11.980 1.00 57.25 191 VAL A O 1
ATOM 1524 N N . ALA A 1 192 ? -7.990 -3.280 13.506 1.00 54.72 192 ALA A N 1
ATOM 1525 C CA . ALA A 1 192 ? -8.027 -4.264 14.578 1.00 54.72 192 ALA A CA 1
ATOM 1526 C C . ALA A 1 192 ? -9.350 -4.146 15.341 1.00 54.72 192 ALA A C 1
ATOM 1528 O O . ALA A 1 192 ? -9.696 -3.045 15.759 1.00 54.72 192 ALA A O 1
ATOM 1529 N N . GLU A 1 193 ? -10.076 -5.246 15.546 1.00 49.19 193 GLU A N 1
ATOM 1530 C CA . GLU A 1 193 ? -11.381 -5.220 16.232 1.00 49.19 193 GLU A CA 1
ATOM 1531 C C . GLU A 1 193 ? -11.317 -4.541 17.611 1.00 49.19 193 GLU A C 1
ATOM 1533 O O . GLU A 1 193 ? -10.308 -4.600 18.331 1.00 49.19 193 GLU A O 1
ATOM 1538 N N . LEU A 1 194 ? -12.406 -3.879 17.998 1.00 45.28 194 LEU A N 1
ATOM 1539 C CA . LEU A 1 194 ? -12.600 -3.490 19.389 1.00 45.28 194 LEU A CA 1
ATOM 1540 C C . LEU A 1 194 ? -12.723 -4.778 20.207 1.00 45.28 194 LEU A C 1
ATOM 1542 O O . LEU A 1 194 ? -13.672 -5.534 20.040 1.00 45.28 194 LEU A O 1
ATOM 1546 N N . SER A 1 195 ? -11.751 -5.036 21.087 1.00 43.44 195 SER A N 1
ATOM 1547 C CA . SER A 1 195 ? -11.932 -6.036 22.135 1.00 43.44 195 SER A CA 1
ATOM 1548 C C . SER A 1 195 ? -13.162 -5.610 22.917 1.00 43.44 195 SER A C 1
ATOM 1550 O O . SER A 1 195 ? -13.161 -4.509 23.475 1.00 43.44 195 SER A O 1
ATOM 1552 N N . ASP A 1 196 ? -14.195 -6.447 22.900 1.00 40.62 196 ASP A N 1
ATOM 1553 C CA . ASP A 1 196 ? -15.419 -6.237 23.650 1.00 40.62 196 ASP A CA 1
ATOM 1554 C C . ASP A 1 196 ? -15.011 -5.909 25.092 1.00 40.62 196 ASP A C 1
ATOM 1556 O O . ASP A 1 196 ? -14.518 -6.758 25.834 1.00 40.62 196 ASP A O 1
ATOM 1560 N N . ALA A 1 197 ? -15.185 -4.652 25.498 1.00 38.84 197 ALA A N 1
ATOM 1561 C CA . ALA A 1 197 ? -15.179 -4.272 26.901 1.00 38.84 197 ALA A CA 1
ATOM 1562 C C . ALA A 1 197 ? -16.496 -4.748 27.533 1.00 38.84 197 ALA A C 1
ATOM 1564 O O . ALA A 1 197 ? -17.199 -3.993 28.200 1.00 38.84 197 ALA A O 1
ATOM 1565 N N . ARG A 1 198 ? -16.861 -6.010 27.294 1.00 36.47 198 ARG A N 1
ATOM 1566 C CA . ARG A 1 198 ? -17.888 -6.706 28.044 1.00 36.47 198 ARG A CA 1
ATOM 1567 C C . ARG A 1 198 ? -17.175 -7.491 29.115 1.00 36.47 198 ARG A C 1
ATOM 1569 O O . ARG A 1 198 ? -16.778 -8.635 28.933 1.00 36.47 198 ARG A O 1
ATOM 1576 N N . GLY A 1 199 ? -17.041 -6.827 30.258 1.00 40.31 199 GLY A N 1
ATOM 1577 C CA . GLY A 1 199 ? -17.027 -7.551 31.509 1.00 40.31 199 GLY A CA 1
ATOM 1578 C C . GLY A 1 199 ? -18.243 -8.473 31.560 1.00 40.31 199 GLY A C 1
ATOM 1579 O O . GLY A 1 199 ? -19.375 -8.028 31.348 1.00 40.31 199 GLY A O 1
ATOM 1580 N N . ARG A 1 200 ? -17.965 -9.749 31.796 1.00 33.31 200 ARG A N 1
ATOM 1581 C CA . ARG A 1 200 ? -18.692 -10.680 32.657 1.00 33.31 200 ARG A CA 1
ATOM 1582 C C . ARG A 1 200 ? -17.772 -11.858 32.930 1.00 33.31 200 ARG A C 1
ATOM 1584 O O . ARG A 1 200 ? -17.163 -12.348 31.957 1.00 33.31 200 ARG A O 1
#

pLDDT: mean 74.06, std 20.31, range [29.78, 95.94]

Foldseek 3Di:
DVVQCVVPVVDDAAEDELVVQLVPPPCSVVCLVPPLVCSCVVCVVVSVVVSVVVLVVCLVVVHWYWYWDLQLDLVVLLVSLQSQLVFWAKEKEWEWAALVVVVVVQVVCCVVRSNHDPPCNSVSSLVSQVVNVLSLLCHPSHQWYWYHYPVPDGPDIDGSDDDPVVVVVVPPDDDPPSVVRSTTGIMIITTHGDPPPDDD

Radius of gyration: 18.05 Å; Cα contacts (8 Å, |Δi|>4): 296; chains: 1; bounding box: 36×40×54 Å

Secondary structure (DSSP, 8-state):
-HHHHHHTTTS--EEEEHHHHGGGSTTHHHHHHH-TTTHHHHTHHHHHHHHHHHHHHHHHHT--EEEEE----HHHHHHHHHHHHTTEEEEEEEE---HHHHHHHHHHHHHHH-----HHHHHHHHHHHHHHHHHHHT-TT--EEEEE-TTS-EEEEEESSPPTTHHHHTTTSSSHHHHTT-----EEEEEEE-------

Nearest PDB structures (foldseek):
  1gvn-assembly1_D  TM=7.563E-01  e=5.689E-05  Streptococcus pyogenes
  2p5t-assembly1_B  TM=6.678E-01  e=8.604E-05  Streptococcus pneumoniae
  2p5t-assembly3_F  TM=7.272E-01  e=9.710E-04  Streptococcus pneumoniae
  2p5t-assembly3_H  TM=6.869E-01  e=6.052E-04  Streptococcus pneumoniae